Protein AF-A0A831P1M2-F1 (afdb_monomer)

Secondary structure (DSSP, 8-state):
-HHHHHHHHTT--------S--GGGSHHHHHHHHH-EEPTT-SS--EES---SGGGTTTT-------------BSHHHHHHHHHH--SHHHHHHHHHHHHHHS-----S-SS--HHHHHHHHHHHHSTTHHHHHHHHHHHHS-GGGSB--GGGTT-GGGT--HHHHHHHHHHHGGGG--

Foldseek 3Di:
DVVVLVCVQVVHDDDDDDDDCPDCPDPVVLVCQQQADFDPPDPDTFHDRHDCDDCCVVSVRGHHDDDDDDDFAFDCLVLLVQLVPDDALVSLLVSVVVCLVQPPQVCPDDNDDPVVNSVVLVVCCVDVVSSVVSSVVSVVRDDPVVRGPDLVCCPPVSSVHDPVVVVVVCVVVDCPPVD

Nearest PDB structures (foldseek):
  6dhz-assembly1_C-2  TM=5.651E-01  e=7.298E-01  Escherichia coli
  6dhz-assembly1_D-2  TM=5.717E-01  e=8.699E-01  Escherichia coli

pLDDT: mean 86.58, std 13.11, range [41.44, 97.75]

Radius of gyration: 23.17 Å; Cα contacts (8 Å, |Δi|>4): 158; chains: 1; bounding box: 58×38×66 Å

Mean predicted aligned error: 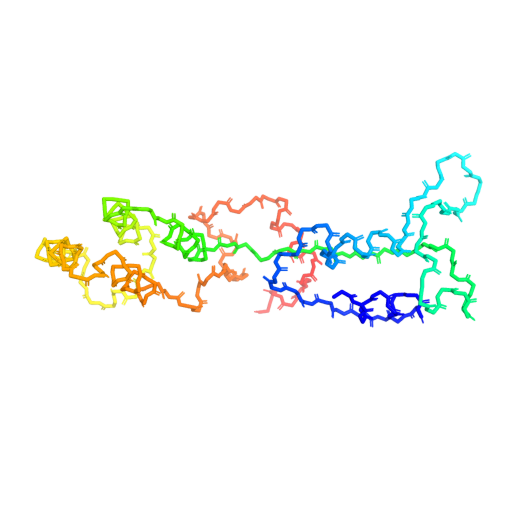7.42 Å

Solvent-accessible surface area (backbone atoms only — not comparable to full-atom values): 11103 Å² total; per-residue (Å²): 85,68,69,53,48,52,34,52,75,67,76,43,91,82,85,85,86,84,90,75,87,54,68,88,73,21,44,64,57,49,43,51,32,41,24,28,43,72,52,81,93,59,98,57,100,42,47,41,81,40,51,70,62,83,66,20,66,84,68,67,58,59,40,52,83,86,80,90,84,86,79,80,58,67,42,46,42,59,52,48,54,49,48,71,68,48,87,47,56,71,56,50,54,52,49,48,58,46,42,71,70,72,44,87,53,85,65,90,77,68,100,65,82,53,66,66,55,58,50,52,51,53,54,44,39,74,41,90,67,8,55,61,53,50,38,51,52,56,58,66,60,49,57,78,90,41,28,40,66,55,78,91,52,56,81,43,74,92,71,67,60,50,74,64,58,53,49,49,51,48,66,71,63,45,73,83,75,81,116

Structure (mmCIF, N/CA/C/O backbone):
data_AF-A0A831P1M2-F1
#
_entry.id   AF-A0A831P1M2-F1
#
loop_
_atom_site.group_PDB
_atom_site.id
_atom_site.type_symbol
_atom_site.label_atom_id
_atom_site.label_alt_id
_atom_site.label_comp_id
_atom_site.label_asym_id
_atom_site.label_entity_id
_atom_site.label_seq_id
_atom_site.pdbx_PDB_ins_code
_atom_site.Cartn_x
_atom_site.Cartn_y
_atom_site.Cartn_z
_atom_site.occupancy
_atom_site.B_iso_or_equiv
_atom_site.auth_seq_id
_atom_site.auth_comp_id
_atom_site.auth_asym_id
_atom_site.auth_atom_id
_atom_site.pdbx_PDB_model_num
ATOM 1 N N . GL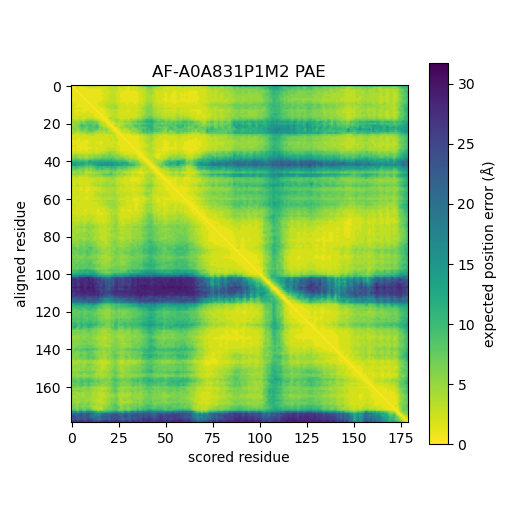Y A 1 1 ? 12.350 -0.535 -2.387 1.00 89.69 1 GLY A N 1
ATOM 2 C CA . GLY A 1 1 ? 12.710 0.166 -3.653 1.00 89.69 1 GLY A CA 1
ATOM 3 C C . GLY A 1 1 ? 14.058 -0.200 -4.301 1.00 89.69 1 GLY A C 1
ATOM 4 O O . GLY A 1 1 ? 14.088 -0.484 -5.493 1.00 89.69 1 GLY A O 1
ATOM 5 N N . THR A 1 2 ? 15.193 -0.148 -3.586 1.00 93.56 2 THR A N 1
ATOM 6 C CA . THR A 1 2 ? 16.552 -0.218 -4.188 1.00 93.56 2 THR A CA 1
ATOM 7 C C . THR A 1 2 ? 16.842 -1.488 -4.992 1.00 93.56 2 THR A C 1
ATOM 9 O O . THR A 1 2 ? 17.406 -1.403 -6.080 1.00 93.56 2 THR A O 1
ATOM 12 N N . THR A 1 3 ? 16.430 -2.659 -4.501 1.00 95.88 3 THR A N 1
ATOM 13 C CA . THR A 1 3 ? 16.630 -3.936 -5.208 1.00 95.88 3 THR A CA 1
ATOM 14 C C . THR A 1 3 ? 15.944 -3.944 -6.573 1.00 95.88 3 THR A C 1
ATOM 16 O O . THR A 1 3 ? 16.569 -4.315 -7.562 1.00 95.88 3 THR A O 1
ATOM 19 N N . ALA A 1 4 ? 14.698 -3.464 -6.645 1.00 96.81 4 ALA A N 1
ATOM 20 C CA . ALA A 1 4 ? 13.954 -3.339 -7.896 1.00 96.81 4 ALA A CA 1
ATOM 21 C C . ALA A 1 4 ? 14.641 -2.360 -8.863 1.00 96.81 4 ALA A C 1
ATOM 23 O O . ALA A 1 4 ? 14.823 -2.681 -10.031 1.00 96.81 4 ALA A O 1
ATOM 24 N N . ALA A 1 5 ? 15.124 -1.216 -8.366 1.00 96.69 5 ALA A N 1
ATOM 25 C CA . ALA A 1 5 ? 15.867 -0.243 -9.170 1.00 96.69 5 ALA A CA 1
ATOM 26 C C . ALA A 1 5 ? 17.150 -0.832 -9.786 1.00 96.69 5 ALA A C 1
ATOM 28 O O . ALA A 1 5 ? 17.450 -0.593 -10.954 1.00 96.69 5 ALA A O 1
ATOM 29 N N . VAL A 1 6 ? 17.911 -1.615 -9.015 1.00 97.12 6 VAL A N 1
ATOM 30 C CA . VAL A 1 6 ? 19.117 -2.298 -9.507 1.00 97.12 6 VAL A CA 1
ATOM 31 C C . VAL A 1 6 ? 18.755 -3.398 -10.506 1.00 97.12 6 VAL A C 1
ATOM 33 O O . VAL A 1 6 ? 19.372 -3.470 -11.565 1.00 97.12 6 VAL A O 1
ATOM 36 N N . ALA 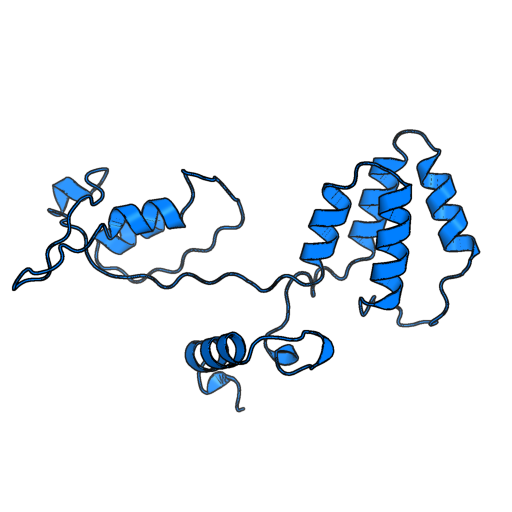A 1 7 ? 17.747 -4.223 -10.210 1.00 97.75 7 ALA A N 1
ATOM 37 C CA . ALA A 1 7 ? 17.284 -5.279 -11.110 1.00 97.75 7 ALA A CA 1
ATOM 38 C C . ALA A 1 7 ? 16.816 -4.717 -12.461 1.00 97.75 7 ALA A C 1
ATOM 40 O O . ALA A 1 7 ? 17.247 -5.215 -13.500 1.00 97.75 7 ALA A O 1
ATOM 41 N N . HIS A 1 8 ? 16.031 -3.635 -12.436 1.00 97.50 8 HIS A N 1
ATOM 42 C CA . HIS A 1 8 ? 15.553 -2.930 -13.622 1.00 97.50 8 HIS A CA 1
ATOM 43 C C . HIS A 1 8 ? 16.720 -2.455 -14.498 1.00 97.50 8 HIS A C 1
ATOM 45 O O . HIS A 1 8 ? 16.813 -2.801 -15.672 1.00 97.50 8 HIS A O 1
ATOM 51 N N . LYS A 1 9 ? 17.685 -1.749 -13.897 1.00 97.31 9 LYS A N 1
ATOM 52 C CA . LYS A 1 9 ? 18.904 -1.284 -14.575 1.00 97.31 9 LYS A CA 1
ATOM 53 C C . LYS A 1 9 ? 19.719 -2.422 -15.196 1.00 97.31 9 LYS A C 1
ATOM 55 O O . LYS A 1 9 ? 20.318 -2.254 -16.250 1.00 97.31 9 LYS A O 1
ATOM 60 N N . MET A 1 10 ? 19.747 -3.582 -14.543 1.00 96.81 10 MET A N 1
ATOM 61 C CA . MET A 1 10 ? 20.441 -4.783 -15.020 1.00 96.81 10 MET A CA 1
ATOM 62 C C . MET A 1 10 ? 19.625 -5.610 -16.025 1.00 96.81 10 MET A C 1
ATOM 64 O O . MET A 1 10 ? 20.048 -6.718 -16.354 1.00 96.81 10 MET A O 1
ATOM 68 N N . ASN A 1 11 ? 18.477 -5.105 -16.488 1.00 95.38 11 ASN A N 1
ATOM 69 C CA . ASN A 1 11 ? 17.562 -5.801 -17.388 1.00 95.38 11 ASN A CA 1
ATOM 70 C C . ASN A 1 11 ? 17.132 -7.185 -16.856 1.00 95.38 11 ASN A C 1
ATOM 72 O O . ASN A 1 11 ? 17.149 -8.188 -17.570 1.00 95.38 11 ASN A O 1
ATOM 76 N N . ARG A 1 12 ? 16.810 -7.255 -15.559 1.00 96.62 12 ARG A N 1
ATOM 77 C CA . ARG A 1 12 ? 16.286 -8.456 -14.893 1.00 96.62 12 ARG A CA 1
ATOM 78 C C . ARG A 1 12 ? 14.796 -8.300 -14.631 1.00 96.62 12 ARG A C 1
ATOM 80 O O . ARG A 1 12 ? 14.336 -7.210 -14.305 1.00 96.62 12 ARG A O 1
ATOM 87 N N . GLN A 1 13 ? 14.068 -9.410 -14.673 1.00 95.69 13 GLN A N 1
ATOM 88 C CA . GLN A 1 13 ? 12.688 -9.452 -14.197 1.00 95.69 13 GLN A CA 1
ATOM 89 C C . GLN A 1 13 ? 12.659 -9.347 -12.668 1.00 95.69 13 GLN A C 1
ATOM 91 O O . GLN A 1 13 ? 13.500 -9.933 -11.981 1.00 95.69 13 GLN A O 1
ATOM 96 N N . TYR A 1 14 ? 11.703 -8.591 -12.134 1.00 96.31 14 TYR A N 1
ATOM 97 C CA . TYR A 1 14 ? 11.527 -8.414 -10.697 1.00 96.31 14 TYR A CA 1
ATOM 98 C C . TYR A 1 14 ? 10.054 -8.225 -10.347 1.00 96.31 14 TYR A C 1
ATOM 100 O O . TYR A 1 14 ? 9.268 -7.725 -11.147 1.00 96.31 14 TYR A O 1
ATOM 108 N N . ILE A 1 15 ? 9.720 -8.583 -9.111 1.00 95.50 15 ILE A N 1
ATOM 109 C CA . ILE A 1 15 ? 8.469 -8.219 -8.454 1.00 95.50 15 ILE A CA 1
ATOM 110 C C . ILE A 1 15 ? 8.866 -7.525 -7.154 1.00 95.50 15 ILE A C 1
ATOM 112 O O . ILE A 1 15 ? 9.677 -8.048 -6.386 1.00 95.50 15 ILE A O 1
ATOM 116 N N . GLY A 1 16 ? 8.358 -6.313 -6.951 1.00 94.25 16 GLY A N 1
ATOM 117 C CA . GLY A 1 16 ? 8.519 -5.564 -5.710 1.00 94.25 16 GLY A CA 1
ATOM 118 C C . GLY A 1 16 ? 7.204 -5.556 -4.947 1.00 94.25 16 GLY A C 1
ATOM 119 O O . GLY A 1 16 ? 6.158 -5.354 -5.551 1.00 94.25 16 GLY A O 1
ATOM 120 N N . ILE A 1 17 ? 7.272 -5.764 -3.636 1.00 93.88 17 ILE A N 1
ATOM 121 C CA . ILE A 1 17 ? 6.139 -5.618 -2.722 1.00 93.88 17 ILE A CA 1
ATOM 122 C C . ILE A 1 17 ? 6.594 -4.634 -1.647 1.00 93.88 17 ILE A C 1
ATOM 124 O O . ILE A 1 17 ? 7.684 -4.795 -1.096 1.00 93.88 17 ILE A O 1
ATOM 128 N N . GLU A 1 18 ? 5.796 -3.602 -1.401 1.00 91.31 18 GLU A N 1
ATOM 129 C CA . GLU A 1 18 ? 6.063 -2.561 -0.411 1.00 91.31 18 GLU A CA 1
ATOM 130 C C . GLU A 1 18 ? 4.788 -2.329 0.399 1.00 91.31 18 GLU A C 1
ATOM 132 O O . GLU A 1 18 ? 3.698 -2.302 -0.168 1.00 91.31 18 GLU A O 1
ATOM 137 N N . GLN A 1 19 ? 4.927 -2.220 1.719 1.00 86.19 19 GLN A N 1
ATOM 138 C CA . GLN A 1 19 ? 3.795 -2.025 2.634 1.00 86.19 19 GLN A CA 1
ATOM 139 C C . GLN A 1 19 ? 3.777 -0.608 3.216 1.00 86.19 19 GLN A C 1
ATOM 141 O O . GLN A 1 19 ? 2.736 -0.136 3.666 1.00 86.19 19 GLN A O 1
ATOM 146 N N . LEU A 1 20 ? 4.932 0.056 3.253 1.00 84.38 20 LEU A N 1
ATOM 147 C CA . LEU A 1 20 ? 5.095 1.337 3.923 1.00 84.38 20 LEU A CA 1
ATOM 148 C C . LEU A 1 20 ? 5.037 2.490 2.923 1.00 84.38 20 LEU A C 1
ATOM 150 O O . LEU A 1 20 ? 5.651 2.431 1.861 1.00 84.38 20 LEU A O 1
ATOM 154 N N . ASP A 1 21 ? 4.354 3.567 3.309 1.00 81.31 21 ASP A N 1
ATOM 155 C CA . ASP A 1 21 ? 4.373 4.826 2.572 1.00 81.31 21 ASP A CA 1
ATOM 156 C C . ASP A 1 21 ? 5.537 5.695 3.065 1.00 81.31 21 ASP A C 1
ATOM 158 O O . ASP A 1 21 ? 5.555 6.192 4.195 1.00 81.31 21 ASP A O 1
ATOM 162 N N . TYR A 1 22 ? 6.538 5.861 2.204 1.00 80.31 22 TYR A N 1
ATOM 163 C CA . TYR A 1 22 ? 7.703 6.707 2.460 1.00 80.31 22 TYR A CA 1
ATOM 164 C C . TYR A 1 22 ? 7.614 8.080 1.774 1.00 80.31 22 TYR A C 1
ATOM 166 O O . TYR A 1 22 ? 8.628 8.786 1.682 1.00 80.31 22 TYR A O 1
ATOM 174 N N . GLY A 1 23 ? 6.440 8.454 1.257 1.00 83.00 23 GLY A N 1
ATOM 175 C CA . GLY A 1 23 ? 6.207 9.681 0.503 1.00 83.00 23 GLY A CA 1
ATOM 176 C C . GLY A 1 23 ? 7.169 9.814 -0.679 1.00 83.00 23 GLY A C 1
ATOM 177 O O . GLY A 1 23 ? 7.277 8.940 -1.536 1.00 83.00 23 GLY A O 1
ATOM 178 N N . GLU A 1 24 ? 7.950 10.892 -0.701 1.00 77.25 24 GLU A N 1
ATOM 179 C CA . GLU A 1 24 ? 8.915 11.178 -1.776 1.00 77.25 24 GLU A CA 1
ATOM 180 C C . GLU A 1 24 ? 10.021 10.116 -1.931 1.00 77.25 24 GLU A C 1
ATOM 182 O O . GLU A 1 24 ? 10.637 9.996 -2.991 1.00 77.25 24 GLU A O 1
ATOM 187 N N . ASN A 1 25 ? 10.279 9.315 -0.891 1.00 77.88 25 ASN A N 1
ATOM 188 C CA . ASN A 1 25 ? 11.285 8.249 -0.922 1.00 77.88 25 ASN A CA 1
ATOM 189 C C . ASN A 1 25 ? 10.721 6.876 -1.302 1.00 77.88 25 ASN A C 1
ATOM 191 O O . ASN A 1 25 ? 11.469 5.881 -1.284 1.00 77.88 25 ASN A O 1
ATOM 195 N N . ASP A 1 26 ? 9.439 6.823 -1.662 1.00 90.50 26 ASP A N 1
ATOM 196 C CA . ASP A 1 26 ? 8.743 5.595 -1.998 1.00 90.50 26 ASP A CA 1
ATOM 197 C C . ASP A 1 26 ? 9.383 4.843 -3.185 1.00 90.50 26 ASP A C 1
ATOM 199 O O . ASP A 1 26 ? 10.129 5.369 -4.028 1.00 90.50 26 ASP A O 1
ATOM 203 N N . SER A 1 27 ? 9.151 3.534 -3.201 1.00 92.50 27 SER A N 1
ATOM 204 C CA . SER A 1 27 ? 9.588 2.615 -4.240 1.00 92.50 27 SER A CA 1
ATOM 205 C C . SER A 1 27 ? 9.128 3.031 -5.644 1.00 92.50 27 SER A C 1
ATOM 207 O O . SER A 1 27 ? 9.943 2.970 -6.569 1.00 92.50 27 SER A O 1
ATOM 209 N N . VAL A 1 28 ? 7.900 3.533 -5.794 1.00 93.50 28 VAL A N 1
ATOM 210 C CA . VAL A 1 28 ? 7.312 3.963 -7.067 1.00 93.50 28 VAL A CA 1
ATOM 211 C C . VAL A 1 28 ? 8.011 5.207 -7.595 1.00 93.50 28 VAL A C 1
ATOM 213 O O . VAL A 1 28 ? 8.422 5.229 -8.755 1.00 93.50 28 VAL A O 1
ATOM 216 N N . THR A 1 29 ? 8.211 6.227 -6.755 1.00 93.38 29 THR A N 1
ATOM 217 C CA . THR A 1 29 ? 8.934 7.455 -7.134 1.00 93.38 29 THR A CA 1
ATOM 218 C C . THR A 1 29 ? 10.352 7.130 -7.589 1.00 93.38 29 THR A C 1
ATOM 220 O O . THR A 1 29 ? 10.814 7.598 -8.632 1.00 93.38 29 THR A O 1
ATOM 223 N N . ARG A 1 30 ? 11.030 6.233 -6.869 1.00 94.44 30 ARG A N 1
ATOM 224 C CA . ARG A 1 30 ? 12.364 5.764 -7.251 1.00 94.44 30 ARG A CA 1
ATOM 225 C C . ARG A 1 30 ? 12.365 5.035 -8.592 1.00 94.44 30 ARG A C 1
ATOM 227 O O . ARG A 1 30 ? 13.242 5.307 -9.405 1.00 94.44 30 ARG A O 1
ATOM 234 N N . LEU A 1 31 ? 11.420 4.129 -8.839 1.00 95.81 31 LEU A N 1
ATOM 235 C CA . LEU A 1 31 ? 11.340 3.402 -10.111 1.00 95.81 31 LEU A CA 1
ATOM 236 C C . LEU A 1 31 ? 10.977 4.323 -11.282 1.00 95.81 31 LEU A C 1
ATOM 238 O O . LEU A 1 31 ? 11.586 4.207 -12.343 1.00 95.81 31 LEU A O 1
ATOM 242 N N . LYS A 1 32 ? 10.093 5.308 -11.077 1.00 95.31 32 LYS A N 1
ATOM 243 C CA . LYS A 1 32 ? 9.833 6.377 -12.057 1.00 95.31 32 LYS A CA 1
ATOM 244 C C . LYS A 1 32 ? 11.114 7.132 -12.415 1.00 95.31 32 LYS A C 1
ATOM 246 O O . LYS A 1 32 ? 11.366 7.366 -13.591 1.00 95.31 32 LYS A O 1
ATOM 251 N N . ASN A 1 33 ? 11.956 7.447 -11.430 1.00 95.31 33 ASN A N 1
ATOM 252 C CA . ASN A 1 33 ? 13.252 8.085 -11.678 1.00 95.31 33 ASN A CA 1
ATOM 253 C C . ASN A 1 33 ? 14.237 7.150 -12.395 1.00 95.31 33 ASN A C 1
ATOM 255 O O . ASN A 1 33 ? 15.031 7.613 -13.206 1.00 95.31 33 ASN A O 1
ATOM 259 N N . VAL A 1 34 ? 14.204 5.839 -12.130 1.00 96.56 34 VAL A N 1
ATOM 260 C CA . VAL A 1 34 ? 15.027 4.863 -12.867 1.00 96.56 34 VAL A CA 1
ATOM 261 C C . VAL A 1 34 ? 14.651 4.847 -14.345 1.00 96.56 34 VAL A C 1
ATOM 263 O O . VAL A 1 34 ? 15.548 4.990 -15.175 1.00 96.56 34 VAL A O 1
ATOM 266 N N . VAL A 1 35 ? 13.356 4.738 -14.655 1.00 96.19 35 VAL A N 1
ATOM 267 C CA . VAL A 1 35 ? 12.835 4.767 -16.031 1.00 96.19 35 VAL A CA 1
ATOM 268 C C . VAL A 1 35 ? 13.111 6.122 -16.694 1.00 96.19 35 VAL A C 1
ATOM 270 O O . VAL A 1 35 ? 13.577 6.186 -17.828 1.00 96.19 35 VAL A O 1
ATOM 273 N N . GLY A 1 36 ? 12.904 7.221 -15.971 1.00 95.56 36 GLY A N 1
ATOM 274 C CA . GLY A 1 36 ? 13.085 8.579 -16.476 1.00 95.56 36 GLY A CA 1
ATOM 275 C C . GLY A 1 36 ? 11.925 9.070 -17.344 1.00 95.56 36 GLY A C 1
ATOM 276 O O . GLY A 1 36 ? 10.889 8.424 -17.493 1.00 95.56 36 GLY A O 1
ATOM 277 N N . LYS A 1 37 ? 12.091 10.259 -17.926 1.00 93.12 37 LYS A N 1
ATOM 278 C CA . LYS A 1 37 ? 11.066 10.938 -18.729 1.00 93.12 37 LYS A CA 1
ATOM 279 C C . LYS A 1 37 ? 11.390 10.834 -20.206 1.00 93.12 37 LYS A C 1
ATOM 281 O O . LYS A 1 37 ? 12.367 11.426 -20.665 1.00 93.12 37 LYS A O 1
ATOM 286 N N . GLN A 1 38 ? 10.548 10.144 -20.965 1.00 90.06 38 GLN A N 1
ATOM 287 C CA . GLN A 1 38 ? 10.735 10.036 -22.407 1.00 90.06 38 GLN A CA 1
ATOM 288 C C . GLN A 1 38 ? 10.673 11.420 -23.071 1.00 90.06 38 GLN A C 1
ATOM 290 O O . GLN A 1 38 ? 9.772 12.228 -22.822 1.00 90.06 38 GLN A O 1
ATOM 295 N N . LYS A 1 39 ? 11.648 11.700 -23.930 1.00 89.62 39 LYS A N 1
ATOM 296 C CA . LYS A 1 39 ? 11.708 12.910 -24.740 1.00 89.62 39 LYS A CA 1
ATOM 297 C C . LYS A 1 39 ? 10.647 12.827 -25.833 1.00 89.62 39 LYS A C 1
ATOM 299 O O . LYS A 1 39 ? 10.663 11.925 -26.665 1.00 89.62 39 LYS A O 1
ATOM 304 N N . LYS A 1 40 ? 9.730 13.794 -25.854 1.00 86.81 40 LYS A N 1
ATOM 305 C CA . LYS A 1 40 ? 8.689 13.874 -26.888 1.00 86.81 40 LYS A CA 1
ATOM 306 C C . LYS A 1 40 ? 9.255 14.437 -28.195 1.00 86.81 40 LYS A C 1
ATOM 308 O O . LYS A 1 40 ? 10.054 15.369 -28.170 1.00 86.81 40 LYS A O 1
ATOM 313 N N . GLY A 1 41 ? 8.795 13.900 -29.327 1.00 82.31 41 GLY A N 1
ATOM 314 C CA . GLY A 1 41 ? 9.093 14.428 -30.667 1.00 82.31 41 GLY A CA 1
ATOM 315 C C . GLY A 1 41 ? 10.460 14.046 -31.248 1.00 82.31 41 GLY A C 1
ATOM 316 O O . GLY A 1 41 ? 10.868 14.626 -32.250 1.00 82.31 41 GLY A O 1
ATOM 317 N N . GLY A 1 42 ? 11.177 13.101 -30.631 1.00 75.00 42 GLY A N 1
ATOM 318 C CA . GLY A 1 42 ? 12.394 12.513 -31.197 1.00 75.00 42 GLY A CA 1
ATOM 319 C C . GLY A 1 42 ? 12.093 11.360 -32.160 1.00 75.00 42 GLY A C 1
ATOM 320 O O . GLY A 1 42 ? 11.052 10.719 -32.059 1.00 75.00 42 GLY A O 1
ATOM 321 N N . LEU A 1 43 ? 13.025 11.083 -33.078 1.00 76.94 43 LEU A N 1
ATOM 322 C CA . LEU A 1 43 ? 12.976 9.910 -33.969 1.00 76.94 43 LEU A CA 1
ATOM 323 C C . LEU A 1 43 ? 13.384 8.604 -33.264 1.00 76.94 43 LEU A C 1
ATOM 325 O O . LEU A 1 43 ? 13.155 7.525 -33.799 1.00 76.94 43 LEU A O 1
ATOM 329 N N . LEU A 1 44 ? 14.013 8.707 -32.090 1.00 83.38 44 LEU A N 1
ATOM 330 C CA . LEU A 1 44 ? 14.505 7.592 -31.287 1.00 83.38 44 LEU A CA 1
ATOM 331 C C . LEU A 1 44 ? 13.946 7.685 -29.868 1.00 83.38 44 LEU A C 1
ATOM 333 O O . LEU A 1 44 ? 13.672 8.783 -29.372 1.00 83.38 44 LEU A O 1
ATOM 337 N N . GLU A 1 45 ? 13.823 6.533 -29.209 1.00 85.12 45 GLU A N 1
ATOM 338 C CA . GLU A 1 45 ? 13.536 6.485 -27.780 1.00 85.12 45 GLU A CA 1
ATOM 339 C C . GLU A 1 45 ? 14.714 7.066 -26.999 1.00 85.12 45 GLU A C 1
ATOM 341 O O . GLU A 1 45 ? 15.792 6.483 -26.893 1.00 85.12 45 GLU A O 1
ATOM 346 N N . GLU A 1 46 ? 14.494 8.259 -26.462 1.00 90.81 46 GLU A N 1
ATOM 347 C CA . GLU A 1 46 ? 15.443 8.972 -25.624 1.00 90.81 46 GLU A CA 1
ATOM 348 C C . GLU A 1 46 ? 14.760 9.330 -24.311 1.00 90.81 46 GLU A C 1
ATOM 350 O O . GLU A 1 46 ? 13.616 9.786 -24.302 1.00 90.81 46 GLU A O 1
ATOM 355 N N . TYR A 1 47 ? 15.479 9.182 -23.202 1.00 92.38 47 TYR A N 1
ATOM 356 C CA . TYR A 1 47 ? 14.994 9.560 -21.883 1.00 92.38 47 TYR A CA 1
ATOM 357 C C . TYR A 1 47 ? 15.807 10.735 -21.351 1.00 92.38 47 TYR A C 1
ATOM 359 O O . TYR A 1 47 ? 17.027 10.829 -21.496 1.00 92.38 47 TYR A O 1
ATOM 367 N N . THR A 1 48 ? 15.098 11.654 -20.720 1.00 89.19 48 THR A N 1
ATOM 368 C CA . THR A 1 48 ? 15.627 12.784 -19.969 1.00 89.19 48 THR A CA 1
ATOM 369 C C . THR A 1 48 ? 15.387 12.527 -18.486 1.00 89.19 48 THR A C 1
ATOM 371 O O . THR A 1 48 ? 14.462 11.800 -18.132 1.00 89.19 48 THR A O 1
ATOM 374 N N . ASP A 1 49 ? 16.213 13.111 -17.616 1.00 91.06 49 ASP A N 1
ATOM 375 C CA . ASP A 1 49 ? 15.947 13.116 -16.169 1.00 91.06 49 ASP A CA 1
ATOM 376 C C . ASP A 1 49 ? 15.757 11.710 -15.549 1.00 91.06 49 ASP A C 1
ATOM 378 O O . ASP A 1 49 ? 14.770 11.430 -14.875 1.00 91.06 49 ASP A O 1
ATOM 382 N N . TYR A 1 50 ? 16.692 10.799 -15.842 1.00 95.06 50 TYR A N 1
ATOM 383 C CA . TYR A 1 50 ? 16.742 9.440 -15.290 1.00 95.06 50 TYR A CA 1
ATOM 384 C C . TYR A 1 50 ? 17.818 9.297 -14.200 1.00 95.06 50 TYR A C 1
ATOM 386 O O . TYR A 1 50 ? 18.759 10.092 -14.112 1.00 95.06 50 TYR A O 1
ATOM 394 N N . ASP A 1 51 ? 17.727 8.237 -13.397 1.00 96.00 51 ASP A N 1
ATOM 395 C CA . ASP A 1 51 ? 18.606 7.991 -12.256 1.00 96.00 51 ASP A CA 1
ATOM 396 C C . ASP A 1 51 ? 20.064 7.712 -12.666 1.00 96.00 51 ASP A C 1
ATOM 398 O O . ASP A 1 51 ? 20.389 6.731 -13.344 1.00 96.00 51 ASP A O 1
ATOM 402 N N . ARG A 1 52 ? 20.980 8.554 -12.182 1.00 94.81 52 ARG A N 1
ATOM 403 C CA . ARG A 1 52 ? 22.431 8.462 -12.427 1.00 94.81 52 ARG A CA 1
ATOM 404 C C . ARG A 1 52 ? 23.212 7.902 -11.235 1.00 94.81 52 ARG A C 1
ATOM 406 O O . ARG A 1 52 ? 24.438 7.826 -11.298 1.00 94.81 52 ARG A O 1
ATOM 413 N N . SER A 1 53 ? 22.525 7.514 -10.163 1.00 94.12 53 SER A N 1
ATOM 414 C CA . SER A 1 53 ? 23.138 6.997 -8.939 1.00 94.12 53 SER A CA 1
ATOM 415 C C . SER A 1 53 ? 23.436 5.488 -8.998 1.00 94.12 53 SER A C 1
ATOM 417 O O . SER A 1 53 ? 22.989 4.757 -9.892 1.00 94.12 53 SER A O 1
ATOM 419 N N . GLY A 1 54 ? 24.213 5.001 -8.024 1.00 93.94 54 GLY A N 1
ATOM 420 C CA . GLY A 1 54 ? 24.531 3.580 -7.866 1.00 93.94 54 GLY A CA 1
ATOM 421 C C . GLY A 1 54 ? 25.228 2.988 -9.093 1.00 93.94 54 GLY A C 1
ATOM 422 O O . GLY A 1 54 ? 26.200 3.545 -9.601 1.00 93.94 54 GLY A O 1
ATOM 423 N N . ILE A 1 55 ? 24.717 1.857 -9.592 1.00 96.88 55 ILE A N 1
ATOM 424 C CA . ILE A 1 55 ? 25.322 1.134 -10.722 1.00 96.88 55 ILE A CA 1
ATOM 425 C C . ILE A 1 55 ? 25.153 1.826 -12.084 1.00 96.88 55 ILE A C 1
ATOM 427 O O . ILE A 1 55 ? 25.732 1.351 -13.058 1.00 96.88 55 ILE A O 1
ATOM 431 N N . SER A 1 56 ? 24.397 2.932 -12.176 1.00 97.12 56 SER A N 1
ATOM 432 C CA . SER A 1 56 ? 24.084 3.593 -13.454 1.00 97.12 56 SER A CA 1
ATOM 433 C C . SER A 1 56 ? 25.334 3.918 -14.269 1.00 97.12 56 SER A C 1
ATOM 435 O O . SER A 1 56 ? 25.352 3.695 -15.477 1.00 97.12 56 SER A O 1
ATOM 437 N N . LYS A 1 57 ? 26.403 4.393 -13.616 1.00 96.12 57 LYS A N 1
ATOM 438 C CA . LYS A 1 57 ? 27.670 4.707 -14.292 1.00 96.12 57 LYS A CA 1
ATOM 439 C C . LYS A 1 57 ? 28.344 3.456 -14.862 1.00 96.12 57 LYS A C 1
ATOM 441 O O . LYS A 1 57 ? 28.818 3.489 -15.991 1.00 96.12 57 LYS A O 1
ATOM 446 N N . SER A 1 58 ? 28.368 2.365 -14.098 1.00 96.81 58 SER A N 1
ATOM 447 C CA . SER A 1 58 ? 29.056 1.122 -14.470 1.00 96.81 58 SER A CA 1
ATOM 448 C C . SER A 1 58 ? 28.420 0.420 -15.666 1.00 96.81 58 SER A C 1
ATOM 450 O O . SER A 1 58 ? 29.113 -0.282 -16.392 1.00 96.81 58 SER A O 1
ATOM 452 N N . ILE A 1 59 ? 27.117 0.618 -15.876 1.00 96.31 59 ILE A N 1
ATOM 453 C CA . ILE A 1 59 ? 26.370 -0.005 -16.977 1.00 96.31 59 ILE A CA 1
ATOM 454 C C . ILE A 1 59 ? 25.957 0.989 -18.068 1.00 96.31 59 ILE A C 1
ATOM 456 O O . ILE A 1 59 ? 25.224 0.619 -18.978 1.00 96.31 59 ILE A O 1
ATOM 460 N N . ASN A 1 60 ? 26.389 2.251 -17.965 1.00 96.06 60 ASN A N 1
ATOM 461 C CA . ASN A 1 60 ? 25.966 3.331 -18.857 1.00 96.06 60 ASN A CA 1
ATOM 462 C C . ASN A 1 60 ? 24.429 3.432 -18.981 1.00 96.06 60 ASN A C 1
ATOM 464 O O . ASN A 1 60 ? 23.891 3.494 -20.085 1.00 96.06 60 ASN A O 1
ATOM 468 N N . TRP A 1 61 ? 23.723 3.416 -17.844 1.00 96.94 61 TRP A N 1
ATOM 469 C CA . TRP A 1 61 ? 22.262 3.520 -17.800 1.00 96.94 61 TRP A CA 1
ATOM 470 C C . TRP A 1 61 ? 21.786 4.842 -18.413 1.00 96.94 61 TRP A C 1
ATOM 472 O O . TRP A 1 61 ? 22.347 5.903 -18.116 1.00 96.94 61 TRP A O 1
ATOM 482 N N . LYS A 1 62 ? 20.739 4.781 -19.244 1.00 95.50 62 LYS A N 1
ATOM 483 C CA . LYS A 1 62 ? 20.185 5.935 -19.972 1.00 95.50 62 LYS A CA 1
ATOM 484 C C . LYS A 1 62 ? 18.675 6.116 -19.796 1.00 95.50 62 LYS A C 1
ATOM 486 O O . LYS A 1 62 ? 18.051 6.766 -20.626 1.00 95.50 62 LYS A O 1
ATOM 491 N N . GLY A 1 63 ? 18.110 5.561 -18.725 1.00 95.38 63 GLY A N 1
ATOM 492 C CA . GLY A 1 63 ? 16.660 5.446 -18.585 1.00 95.38 63 GLY A CA 1
ATOM 493 C C . GLY A 1 63 ? 16.084 4.392 -19.529 1.00 95.38 63 GLY A C 1
ATOM 494 O O . GLY A 1 63 ? 16.818 3.729 -20.264 1.00 95.38 63 GLY A O 1
ATOM 495 N N . GLY A 1 64 ? 14.767 4.258 -19.495 1.00 94.44 64 GLY A N 1
ATOM 496 C CA . GLY A 1 64 ? 14.014 3.299 -20.284 1.00 94.44 64 GLY A CA 1
ATOM 497 C C . GLY A 1 64 ? 13.416 2.162 -19.486 1.00 94.44 64 GLY A C 1
ATOM 498 O O . GLY A 1 64 ? 13.547 2.107 -18.265 1.00 94.44 64 GLY A O 1
ATOM 499 N N . GLY A 1 65 ? 12.725 1.293 -20.222 1.00 93.56 65 GLY A N 1
ATOM 500 C CA . GLY A 1 65 ? 11.881 0.251 -19.660 1.00 93.56 65 GLY A CA 1
ATOM 501 C C . GLY A 1 65 ? 10.573 0.795 -19.095 1.00 93.56 65 GLY A C 1
ATOM 502 O O . GLY A 1 65 ? 10.256 1.983 -19.165 1.00 93.56 65 GLY A O 1
ATOM 503 N N . ASP A 1 66 ? 9.805 -0.118 -18.535 1.00 93.88 66 ASP A N 1
ATOM 504 C CA . ASP A 1 66 ? 8.513 0.122 -17.930 1.00 93.88 66 ASP A CA 1
ATOM 505 C C . ASP A 1 66 ? 8.327 -0.810 -16.729 1.00 93.88 66 ASP A C 1
ATOM 507 O O . ASP A 1 66 ? 9.064 -1.775 -16.512 1.00 93.88 66 ASP A O 1
ATOM 511 N N . PHE A 1 67 ? 7.366 -0.470 -15.881 1.00 94.12 67 PHE A N 1
ATOM 512 C CA . PHE A 1 67 ? 6.915 -1.348 -14.817 1.00 94.12 67 PHE A CA 1
ATOM 513 C C . PHE A 1 67 ? 5.430 -1.119 -14.589 1.00 94.12 67 PHE A C 1
ATOM 515 O O . PHE A 1 67 ? 4.921 -0.012 -14.774 1.00 94.12 67 PHE A O 1
ATOM 522 N N . ILE A 1 68 ? 4.749 -2.174 -14.163 1.00 92.06 68 ILE A N 1
ATOM 523 C CA . ILE A 1 68 ? 3.351 -2.105 -13.762 1.00 92.06 68 ILE A CA 1
ATOM 524 C C . ILE A 1 68 ? 3.314 -1.893 -12.250 1.00 92.06 68 ILE A C 1
ATOM 526 O O . ILE A 1 68 ? 4.058 -2.529 -11.502 1.00 92.06 68 ILE A O 1
ATOM 530 N N . TYR A 1 69 ? 2.456 -0.974 -11.819 1.00 91.44 69 TYR A N 1
ATOM 531 C CA . TYR A 1 69 ? 2.154 -0.721 -10.419 1.00 91.44 69 TYR A CA 1
ATOM 532 C C . TYR A 1 69 ? 0.688 -1.049 -10.163 1.00 91.44 69 TYR A C 1
ATOM 534 O O . TYR A 1 69 ? -0.181 -0.631 -10.929 1.00 91.44 69 TYR A O 1
ATOM 542 N 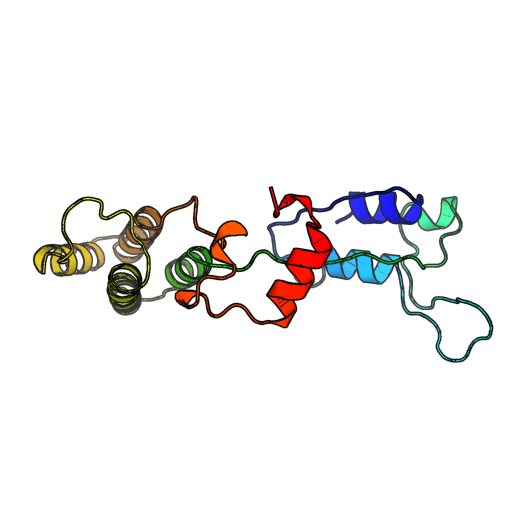N . CYS A 1 70 ? 0.431 -1.787 -9.091 1.00 89.62 70 CYS A N 1
ATOM 543 C CA . CYS A 1 70 ? -0.907 -2.153 -8.654 1.00 89.62 70 CYS A CA 1
ATOM 544 C C . CYS A 1 70 ? -0.980 -2.021 -7.133 1.00 89.62 70 CYS A C 1
ATOM 546 O O . CYS A 1 70 ? 0.013 -2.247 -6.442 1.00 89.62 70 CYS A O 1
ATOM 548 N N . GLU A 1 71 ? -2.170 -1.716 -6.629 1.00 90.62 71 GLU A N 1
ATOM 549 C CA . GLU A 1 71 ? -2.487 -1.719 -5.203 1.00 90.62 71 GLU A CA 1
ATOM 550 C C . GLU A 1 71 ? -3.545 -2.782 -4.919 1.00 90.62 71 GLU A C 1
ATOM 552 O O . GLU A 1 71 ? -4.359 -3.116 -5.782 1.00 90.62 71 GLU A O 1
ATOM 557 N N . LEU A 1 72 ? -3.540 -3.313 -3.697 1.00 91.81 72 LEU A N 1
ATOM 558 C CA . LEU A 1 72 ? -4.612 -4.184 -3.236 1.00 91.81 72 LEU A CA 1
ATOM 559 C C . LEU A 1 72 ? -5.829 -3.334 -2.867 1.00 91.81 72 LEU A C 1
ATOM 561 O O . LEU A 1 72 ? -5.719 -2.378 -2.096 1.00 91.81 72 LEU A O 1
ATOM 565 N N . MET A 1 73 ? -7.003 -3.708 -3.374 1.00 91.00 73 MET A N 1
ATOM 566 C CA . MET A 1 73 ? -8.244 -3.028 -3.019 1.00 91.00 73 MET A CA 1
ATOM 567 C C . MET A 1 73 ? -8.576 -3.293 -1.547 1.00 91.00 73 MET A C 1
ATOM 569 O O . MET A 1 73 ? -8.798 -4.435 -1.134 1.00 91.00 73 MET A O 1
ATOM 573 N N . LYS A 1 74 ? -8.570 -2.225 -0.747 1.00 91.19 74 LYS A N 1
ATOM 574 C CA . LYS A 1 74 ? -8.847 -2.277 0.691 1.00 91.19 74 LYS A CA 1
ATOM 575 C C . LYS A 1 74 ? -10.284 -2.718 0.948 1.00 91.19 74 LYS A C 1
ATOM 577 O O . LYS A 1 74 ? -11.212 -2.210 0.325 1.00 91.19 74 LYS A O 1
ATOM 582 N N . TYR A 1 75 ? -10.446 -3.598 1.929 1.00 88.31 75 TYR A N 1
ATOM 583 C CA . TYR A 1 75 ? -11.734 -3.942 2.517 1.00 88.31 75 TYR A CA 1
ATOM 584 C C . TYR A 1 75 ? -11.711 -3.635 4.020 1.00 88.31 75 TYR A C 1
ATOM 586 O O . TYR A 1 75 ? -11.829 -2.461 4.384 1.00 88.31 75 TYR A O 1
ATOM 594 N N . ASN A 1 76 ? -11.452 -4.610 4.904 1.00 88.62 76 ASN A N 1
ATOM 595 C CA . ASN A 1 76 ? -11.329 -4.327 6.343 1.00 88.62 76 ASN A CA 1
ATOM 596 C C . ASN A 1 76 ? -10.156 -3.386 6.676 1.00 88.62 76 ASN A C 1
ATOM 598 O O . ASN A 1 76 ? -10.193 -2.709 7.703 1.00 88.62 76 ASN A O 1
ATOM 602 N N . GLU A 1 77 ? -9.155 -3.263 5.799 1.00 91.62 77 GLU A N 1
ATOM 603 C CA . GLU A 1 77 ? -8.073 -2.285 5.960 1.00 91.62 77 GLU A CA 1
ATOM 604 C C . GLU A 1 77 ? -8.598 -0.840 6.016 1.00 91.62 77 GLU A C 1
ATOM 606 O O . GLU A 1 77 ? -8.124 -0.036 6.815 1.00 91.62 77 GLU A O 1
ATOM 611 N N . ALA A 1 78 ? -9.649 -0.509 5.257 1.00 90.44 78 ALA A N 1
ATOM 612 C CA . ALA A 1 78 ? -10.247 0.826 5.306 1.00 90.44 78 ALA A CA 1
ATOM 613 C C . ALA A 1 78 ? -10.861 1.133 6.687 1.00 90.44 78 ALA A C 1
ATOM 615 O O . ALA A 1 78 ? -10.886 2.287 7.120 1.00 90.44 78 ALA A O 1
ATOM 616 N N . TYR A 1 79 ? -11.349 0.110 7.397 1.00 90.00 79 TYR A N 1
ATOM 617 C CA . TYR A 1 79 ? -11.798 0.242 8.783 1.00 90.00 79 TYR A CA 1
ATOM 618 C C . TYR A 1 79 ? -10.623 0.328 9.754 1.00 90.00 79 TYR A C 1
ATOM 620 O O . TYR A 1 79 ? -10.669 1.159 10.659 1.00 90.00 79 TYR A O 1
ATOM 628 N N . MET A 1 80 ? -9.558 -0.452 9.549 1.00 91.75 80 MET A N 1
ATOM 629 C CA . MET A 1 80 ? -8.334 -0.367 10.356 1.00 91.75 80 MET A CA 1
ATOM 630 C C . MET A 1 80 ? -7.752 1.050 10.355 1.00 91.75 80 MET A C 1
ATOM 632 O O . MET A 1 80 ? -7.475 1.595 11.424 1.00 91.75 80 MET A O 1
ATOM 636 N N . GLU A 1 81 ? -7.648 1.687 9.188 1.00 92.75 81 GLU A N 1
ATOM 637 C CA . GLU A 1 81 ? -7.154 3.065 9.060 1.00 92.75 81 GLU A CA 1
ATOM 638 C C . GLU A 1 81 ? -8.053 4.074 9.790 1.00 92.75 81 GLU A C 1
ATOM 640 O O . GLU A 1 81 ? -7.566 4.950 10.514 1.00 92.75 81 GLU A O 1
ATOM 645 N N . LYS A 1 82 ? -9.379 3.932 9.663 1.00 93.38 82 LYS A N 1
ATOM 646 C CA . LYS A 1 82 ? -10.357 4.761 10.390 1.00 93.38 82 LYS A CA 1
ATOM 647 C C . LYS A 1 82 ? -10.241 4.576 11.904 1.00 93.38 82 LYS A C 1
ATOM 649 O O . LYS A 1 82 ? -10.207 5.559 12.634 1.00 93.38 82 LYS A O 1
ATOM 654 N N . ILE A 1 83 ? -10.129 3.336 12.383 1.00 93.75 83 ILE A N 1
ATOM 655 C CA . ILE A 1 83 ? -9.976 3.018 13.810 1.00 93.75 83 ILE A CA 1
ATOM 656 C C . ILE A 1 83 ? -8.677 3.620 14.355 1.00 93.75 83 ILE A C 1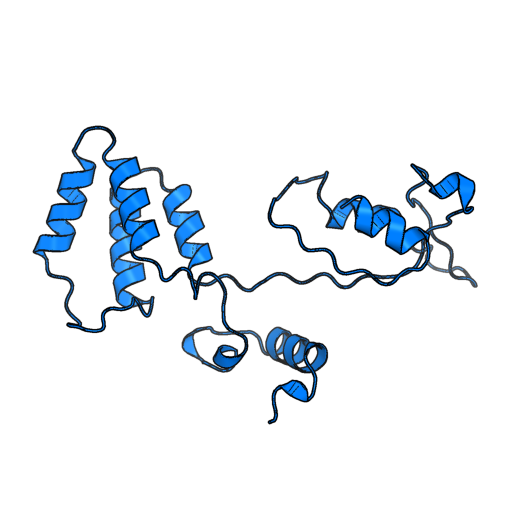
ATOM 658 O O . ILE A 1 83 ? -8.684 4.263 15.404 1.00 93.75 83 ILE A O 1
ATOM 662 N N . GLN A 1 84 ? -7.559 3.454 13.645 1.00 93.94 84 GLN A N 1
ATOM 663 C CA . GLN A 1 84 ? -6.265 3.988 14.072 1.00 93.94 84 GLN A CA 1
ATOM 664 C C . GLN A 1 84 ? -6.266 5.520 14.123 1.00 93.94 84 GLN A C 1
ATOM 666 O O . GLN A 1 84 ? -5.782 6.100 15.100 1.00 93.94 84 GLN A O 1
ATOM 671 N N . SER A 1 85 ? -6.853 6.167 13.112 1.00 95.38 85 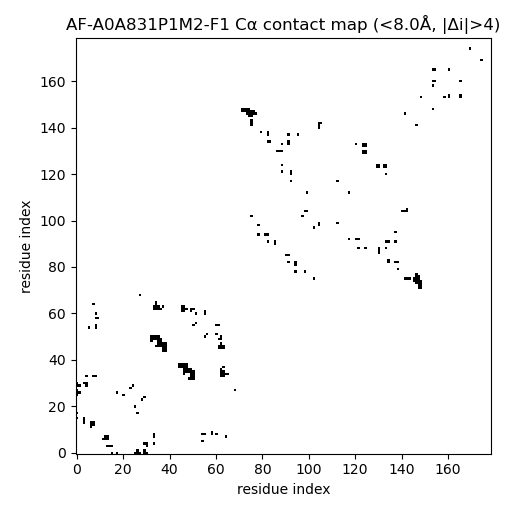SER A N 1
ATOM 672 C CA . SER A 1 85 ? -6.928 7.629 13.001 1.00 95.38 85 SER A CA 1
ATOM 673 C C . SER A 1 85 ? -8.001 8.277 13.882 1.00 95.38 85 SER A C 1
ATOM 675 O O . SER A 1 85 ? -7.942 9.492 14.090 1.00 95.38 85 SER A O 1
ATOM 677 N N . ALA A 1 86 ? -8.927 7.488 14.439 1.00 96.56 86 ALA A N 1
ATOM 678 C CA . ALA A 1 86 ? -9.988 7.971 15.315 1.00 96.56 86 ALA A CA 1
ATOM 679 C C . ALA A 1 86 ? -9.426 8.745 16.512 1.00 96.56 86 ALA A C 1
ATOM 681 O O . ALA A 1 86 ? -8.445 8.337 17.147 1.00 96.56 86 ALA A O 1
ATOM 682 N N . LYS A 1 87 ? -10.074 9.855 16.847 1.00 96.38 87 LYS A N 1
ATOM 683 C CA . LYS A 1 87 ? -9.653 10.754 17.929 1.00 96.38 87 LYS A CA 1
ATOM 684 C C . LYS A 1 87 ? -10.594 10.720 19.122 1.00 96.38 87 LYS A C 1
ATOM 686 O O . LYS A 1 87 ? -10.257 11.287 20.158 1.00 96.38 87 LYS A O 1
ATOM 691 N N . SER A 1 88 ? -11.750 10.074 18.988 1.00 96.25 88 SER A N 1
ATOM 692 C CA . SER A 1 88 ? -12.744 10.017 20.054 1.00 96.25 88 SER A CA 1
ATOM 693 C C . SER A 1 88 ? -13.493 8.687 20.105 1.00 96.25 88 SER A C 1
ATOM 695 O O . SER A 1 88 ? -13.588 7.953 19.118 1.00 96.25 88 SER A O 1
ATOM 697 N N . SER A 1 89 ? -14.044 8.383 21.279 1.00 94.12 89 SER A N 1
ATOM 698 C CA . SER A 1 89 ? -14.863 7.192 21.503 1.00 94.12 89 SER A CA 1
ATOM 699 C C . SER A 1 89 ? -16.150 7.218 20.679 1.00 94.12 89 SER A C 1
ATOM 701 O O . SER A 1 89 ? -16.605 6.178 20.213 1.00 94.12 89 SER A O 1
ATOM 703 N N . GLU A 1 90 ? -16.722 8.398 20.434 1.00 94.38 90 GLU A N 1
ATOM 704 C CA . GLU A 1 90 ? -17.932 8.553 19.624 1.00 94.38 90 GLU A CA 1
ATOM 705 C C . GLU A 1 90 ? -17.699 8.153 18.160 1.00 94.38 90 GLU A C 1
ATOM 707 O O . GLU A 1 90 ? -18.591 7.578 17.532 1.00 94.38 90 GLU A O 1
ATOM 712 N N . GLU A 1 91 ? -16.512 8.432 17.608 1.00 95.50 91 GLU A N 1
ATOM 713 C CA . GLU A 1 91 ? -16.121 7.958 16.273 1.00 95.50 91 GLU A CA 1
ATOM 714 C C . GLU A 1 91 ? -16.031 6.429 16.243 1.00 95.50 91 GLU A C 1
ATOM 716 O O . GLU A 1 91 ? -16.599 5.796 15.353 1.00 95.50 91 GLU A O 1
ATOM 721 N N . LEU A 1 92 ? -15.402 5.827 17.255 1.00 93.75 92 LEU A N 1
ATOM 722 C CA . LEU A 1 92 ? -15.263 4.373 17.360 1.00 93.75 92 LEU A CA 1
ATOM 723 C C . LEU A 1 92 ? -16.616 3.665 17.507 1.00 93.75 92 LEU A C 1
ATOM 725 O O . LEU A 1 92 ? -16.836 2.642 16.866 1.00 93.75 92 LEU A O 1
ATOM 729 N N . VAL A 1 93 ? -17.560 4.225 18.270 1.00 91.38 93 VAL A N 1
ATOM 730 C CA . VAL A 1 93 ? -18.928 3.681 18.383 1.00 91.38 93 VAL A CA 1
ATOM 731 C C . VAL A 1 93 ? -19.650 3.713 17.033 1.00 91.38 93 VAL A C 1
ATOM 733 O O . VAL A 1 93 ? -20.353 2.763 16.683 1.00 91.38 93 VAL A O 1
ATOM 736 N N . LYS A 1 94 ? -19.475 4.780 16.239 1.00 91.00 94 LYS A N 1
ATOM 737 C CA . LYS A 1 94 ? -20.036 4.844 14.878 1.00 91.00 94 LYS A CA 1
ATOM 738 C C . LYS A 1 94 ? -19.416 3.785 13.973 1.00 91.00 94 LYS A C 1
ATOM 740 O O . LYS A 1 94 ? -20.153 3.101 13.269 1.00 91.00 94 LYS A O 1
ATOM 745 N N . PHE A 1 95 ? -18.091 3.633 14.010 1.00 88.88 95 PHE A N 1
ATOM 746 C CA . PHE A 1 95 ? -17.404 2.610 13.223 1.00 88.88 95 PHE A CA 1
ATOM 747 C C . PHE A 1 95 ? -17.839 1.214 13.624 1.00 88.88 95 PHE A C 1
ATOM 749 O O . PHE A 1 95 ? -18.078 0.400 12.747 1.00 88.88 95 PHE A O 1
ATOM 756 N N . TRP A 1 96 ? -18.032 0.947 14.913 1.00 86.38 96 TRP A N 1
ATOM 757 C CA . TRP A 1 96 ? -18.540 -0.343 15.343 1.00 86.38 96 TRP A CA 1
ATOM 758 C C . TRP A 1 96 ? -19.906 -0.665 14.731 1.00 86.38 96 TRP A C 1
ATOM 760 O O . TRP A 1 96 ? -20.070 -1.721 14.123 1.00 86.38 96 TRP A O 1
ATOM 770 N N . LYS A 1 97 ? -20.868 0.258 14.828 1.00 84.12 97 LYS A N 1
ATOM 771 C CA . LYS A 1 97 ? -22.204 0.069 14.240 1.00 84.12 97 LYS A CA 1
ATOM 772 C C . LYS A 1 97 ? -22.138 -0.151 12.727 1.00 84.12 97 LYS A C 1
ATOM 774 O O . LYS A 1 97 ? -22.898 -0.952 12.195 1.00 84.12 97 LYS A O 1
ATOM 779 N N . ASP A 1 98 ? -21.225 0.540 12.049 1.00 82.69 98 ASP A N 1
ATOM 780 C CA . ASP A 1 98 ? -21.003 0.385 10.611 1.00 82.69 98 ASP A CA 1
ATOM 781 C C . ASP A 1 98 ? -20.390 -0.980 10.263 1.00 82.69 98 ASP A C 1
ATOM 783 O O . ASP A 1 98 ? -20.906 -1.683 9.399 1.00 82.69 98 ASP A O 1
ATOM 787 N N . ILE A 1 99 ? -19.349 -1.399 10.990 1.00 78.62 99 ILE A N 1
ATOM 788 C CA . ILE A 1 99 ? -18.696 -2.706 10.836 1.00 78.62 99 ILE A CA 1
ATOM 789 C C . ILE A 1 99 ? -19.711 -3.826 11.095 1.00 78.62 99 ILE A C 1
ATOM 791 O O . ILE A 1 99 ? -19.790 -4.772 10.320 1.00 78.62 99 ILE A O 1
ATOM 795 N N . ALA A 1 100 ? -20.532 -3.714 12.137 1.00 75.56 100 ALA A N 1
ATOM 796 C CA . ALA A 1 100 ? -21.538 -4.720 12.464 1.00 75.56 100 ALA A CA 1
ATOM 797 C C . ALA A 1 100 ? -22.687 -4.809 11.447 1.00 75.56 100 ALA A C 1
ATOM 799 O O . ALA A 1 100 ? -23.327 -5.851 11.347 1.00 75.56 100 ALA A O 1
ATOM 800 N N . LYS A 1 101 ? -22.943 -3.739 10.686 1.00 73.75 101 LYS A N 1
ATOM 801 C CA . LYS A 1 101 ? -23.954 -3.720 9.624 1.00 73.75 101 LYS A CA 1
ATOM 802 C C . LYS A 1 101 ? -23.410 -4.182 8.269 1.00 73.75 101 LYS A C 1
ATOM 804 O O . LYS A 1 101 ? -24.136 -4.835 7.529 1.00 73.75 101 LYS A O 1
ATOM 809 N N . ASN A 1 102 ? -22.181 -3.787 7.931 1.00 66.56 102 ASN A N 1
ATOM 810 C CA . ASN A 1 102 ? -21.648 -3.862 6.565 1.00 66.56 102 ASN A CA 1
ATOM 811 C C . ASN A 1 102 ? -20.469 -4.817 6.397 1.00 66.56 102 ASN A C 1
ATOM 813 O O . ASN A 1 102 ? -20.172 -5.223 5.276 1.00 66.56 102 ASN A O 1
ATOM 817 N N . SER A 1 103 ? -19.751 -5.146 7.470 1.00 57.19 103 SER A N 1
ATOM 818 C CA . SER A 1 103 ? -18.748 -6.194 7.366 1.00 57.19 103 SER A CA 1
ATOM 819 C C . SER A 1 103 ? -19.452 -7.519 7.607 1.00 57.19 103 SER A C 1
ATOM 821 O O . SER A 1 103 ? -20.232 -7.654 8.552 1.00 57.19 103 SER A O 1
ATOM 823 N N . PHE A 1 104 ? -19.146 -8.505 6.771 1.00 54.09 104 PHE A N 1
ATOM 824 C CA . PHE A 1 104 ? -19.339 -9.925 7.050 1.00 54.09 104 PHE A CA 1
ATOM 825 C C . PHE A 1 104 ? -18.450 -10.334 8.239 1.00 54.09 104 PHE A C 1
ATOM 827 O O . PHE A 1 104 ? -17.606 -11.226 8.153 1.00 54.09 104 PHE A O 1
ATOM 834 N N . LEU A 1 105 ? -18.590 -9.616 9.358 1.00 50.59 105 LEU A N 1
ATOM 835 C CA . LEU A 1 105 ? -18.089 -9.994 10.654 1.00 50.59 105 LEU A CA 1
ATOM 836 C C . LEU A 1 105 ? -18.550 -11.418 10.854 1.00 50.59 105 LEU A C 1
ATOM 838 O O . LEU A 1 105 ? -19.704 -11.758 10.604 1.00 50.59 105 LEU A O 1
ATOM 842 N N . ASN A 1 106 ? -17.597 -12.228 11.273 1.00 44.34 106 ASN A N 1
ATOM 843 C CA . ASN A 1 106 ? -17.672 -13.651 11.528 1.00 44.34 106 ASN A CA 1
ATOM 844 C C . ASN A 1 106 ? -18.653 -13.973 12.670 1.00 44.34 106 ASN A C 1
ATOM 846 O O . ASN A 1 106 ? -18.331 -14.699 13.608 1.00 44.34 106 ASN A O 1
ATOM 850 N N . TRP A 1 107 ? -19.856 -13.415 12.638 1.00 45.53 107 TRP A N 1
ATOM 851 C CA . TRP A 1 107 ? -20.904 -13.730 13.563 1.00 45.53 107 TRP A CA 1
ATOM 852 C C . TRP A 1 107 ? -21.614 -14.974 13.074 1.00 45.53 107 TRP A C 1
ATOM 854 O O . TRP A 1 107 ? -22.761 -14.968 12.641 1.00 45.53 107 TRP A O 1
ATOM 864 N N . TYR A 1 108 ? -20.895 -16.086 13.176 1.00 41.44 108 TYR A N 1
ATOM 865 C CA . TYR A 1 108 ? -21.453 -17.410 12.954 1.00 41.44 108 TYR A CA 1
ATOM 866 C C . TYR A 1 108 ? -22.587 -17.752 13.936 1.00 41.44 108 TYR A C 1
ATOM 868 O O . TYR A 1 108 ? -23.168 -18.826 13.824 1.00 41.44 108 TYR A O 1
ATOM 876 N N . VAL A 1 109 ? -22.932 -16.871 14.886 1.00 41.59 109 VAL A N 1
ATOM 877 C CA . VAL A 1 109 ? -24.010 -17.096 15.848 1.00 41.59 109 VAL A CA 1
ATOM 878 C C . VAL A 1 109 ? -24.608 -15.763 16.333 1.00 41.59 109 VAL A C 1
ATOM 880 O O . VAL A 1 109 ? -24.180 -15.281 17.376 1.00 41.59 109 VAL A O 1
ATOM 883 N N . ASN A 1 110 ? -25.621 -15.238 15.622 1.00 45.31 110 ASN A N 1
ATOM 884 C CA . ASN A 1 110 ? -26.748 -14.406 16.122 1.00 45.31 110 ASN A CA 1
ATOM 885 C C . ASN A 1 110 ? -26.837 -12.955 15.583 1.00 45.31 110 ASN A C 1
ATOM 887 O O . ASN A 1 110 ? -26.182 -12.123 16.137 1.00 45.31 110 ASN A O 1
ATOM 891 N N . PRO A 1 111 ? -27.691 -12.567 14.626 1.00 47.31 111 PRO A N 1
ATOM 892 C CA . PRO A 1 111 ? -27.665 -11.266 13.914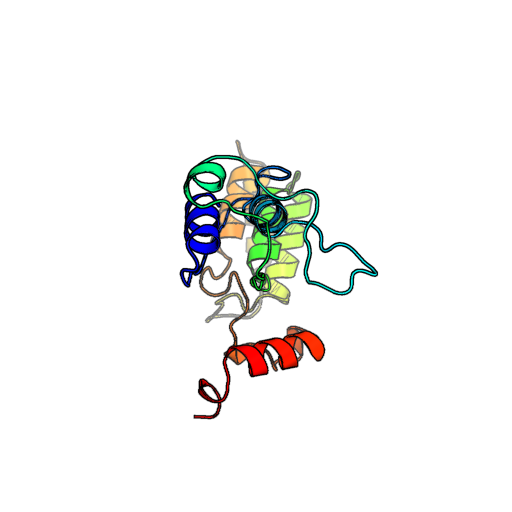 1.00 47.31 111 PRO A CA 1
ATOM 893 C C . PRO A 1 111 ? -27.994 -9.958 14.687 1.00 47.31 111 PRO A C 1
ATOM 895 O O . PRO A 1 111 ? -28.085 -8.903 14.058 1.00 47.31 111 PRO A O 1
ATOM 898 N N . GLU A 1 112 ? -28.169 -9.964 16.010 1.00 54.06 112 GLU A N 1
ATOM 899 C CA . GLU A 1 112 ? -28.564 -8.773 16.787 1.00 54.06 112 GLU A CA 1
ATOM 900 C C . GLU A 1 112 ? -27.493 -8.365 17.787 1.00 54.06 112 GLU A C 1
ATOM 902 O O . GLU A 1 112 ? -27.323 -9.060 18.791 1.00 54.06 112 GLU A O 1
ATOM 907 N N . ILE A 1 113 ? -26.767 -7.258 17.526 1.00 59.94 113 ILE A N 1
ATOM 908 C CA . ILE A 1 113 ? -25.797 -6.687 18.485 1.00 59.94 113 ILE A CA 1
ATOM 909 C C . ILE A 1 113 ? -26.559 -6.499 19.793 1.00 59.94 113 ILE A C 1
ATOM 911 O O . ILE A 1 113 ? -27.482 -5.681 19.798 1.00 59.94 113 ILE A O 1
ATOM 915 N N . PRO A 1 114 ? -26.226 -7.226 20.877 1.00 64.56 114 PRO A N 1
ATOM 916 C CA . PRO A 1 114 ? -26.886 -6.983 22.147 1.00 64.56 114 PRO A CA 1
ATOM 917 C C . PRO A 1 114 ? -26.679 -5.507 22.482 1.00 64.56 114 PRO A C 1
ATOM 919 O O . PRO A 1 114 ? -25.543 -5.035 22.401 1.00 64.56 114 PRO A O 1
ATOM 922 N N . GLU A 1 115 ? -27.742 -4.764 22.796 1.00 66.25 115 GLU A N 1
ATOM 923 C CA . GLU A 1 115 ? -27.623 -3.348 23.189 1.00 66.25 115 GLU A CA 1
ATOM 924 C C . GLU A 1 115 ? -26.571 -3.187 24.299 1.00 66.25 115 GLU A C 1
ATOM 926 O O . GLU A 1 115 ? -25.713 -2.308 24.216 1.00 66.25 115 GLU A O 1
ATOM 931 N N . ASP A 1 116 ? -26.531 -4.161 25.213 1.00 74.75 116 ASP A N 1
ATOM 932 C CA . ASP A 1 116 ? -25.537 -4.316 26.277 1.00 74.75 116 ASP A CA 1
ATOM 933 C C . ASP A 1 116 ? -24.084 -4.272 25.776 1.00 74.75 116 ASP A C 1
ATOM 935 O O . ASP A 1 116 ? -23.219 -3.696 26.427 1.00 74.75 116 ASP A O 1
ATOM 939 N N . ALA A 1 117 ? -23.791 -4.821 24.593 1.00 78.88 117 ALA A N 1
ATOM 940 C CA . ALA A 1 117 ? -22.442 -4.795 24.040 1.00 78.88 117 ALA A CA 1
ATOM 941 C C . ALA A 1 117 ? -22.032 -3.354 23.682 1.00 78.88 117 ALA A C 1
ATOM 943 O O . ALA A 1 117 ? -20.896 -2.945 23.945 1.00 78.88 117 ALA A O 1
ATOM 944 N N . VAL A 1 118 ? -22.949 -2.581 23.080 1.00 82.06 118 VAL A N 1
ATOM 945 C CA . VAL A 1 118 ? -22.717 -1.167 22.735 1.00 82.06 118 VAL A CA 1
ATOM 946 C C . VAL A 1 118 ? -22.410 -0.354 23.981 1.00 82.06 118 VAL A C 1
ATOM 948 O O . VAL A 1 118 ? -21.443 0.415 23.989 1.00 82.06 118 VAL A O 1
ATOM 951 N N . ASP A 1 119 ? -23.188 -0.580 25.030 1.00 86.75 119 ASP A N 1
ATOM 952 C CA . ASP A 1 119 ? -23.016 0.087 26.311 1.00 86.75 119 ASP A CA 1
ATOM 953 C C . ASP A 1 119 ? -21.700 -0.317 26.991 1.00 86.75 119 ASP A C 1
ATOM 955 O O . ASP A 1 119 ? -20.931 0.562 27.387 1.00 86.75 119 ASP A O 1
ATOM 959 N N . ASP A 1 120 ? -21.350 -1.607 27.008 1.00 88.44 120 ASP A N 1
ATOM 960 C CA . ASP A 1 120 ? -20.071 -2.102 27.534 1.00 88.44 120 ASP A CA 1
ATOM 961 C C . ASP A 1 120 ? -18.873 -1.446 26.834 1.00 88.44 120 ASP A C 1
ATOM 963 O O . ASP A 1 120 ? -17.911 -1.010 27.473 1.00 88.44 120 ASP A O 1
ATOM 967 N N . PHE A 1 121 ? -18.920 -1.311 25.508 1.00 90.12 121 PHE A N 1
ATOM 968 C CA . PHE A 1 121 ? -17.859 -0.634 24.764 1.00 90.12 121 PHE A CA 1
ATOM 969 C C . PHE A 1 121 ? -17.767 0.851 25.095 1.00 90.12 121 PHE A C 1
ATOM 971 O O . PHE A 1 121 ? -16.658 1.385 25.180 1.00 90.12 121 PHE A O 1
ATOM 978 N N . ILE A 1 122 ? -18.902 1.531 25.275 1.00 91.69 122 ILE A N 1
ATOM 979 C CA . ILE A 1 122 ? -18.935 2.933 25.705 1.00 91.69 122 ILE A CA 1
ATOM 980 C C . ILE A 1 122 ? -18.301 3.063 27.094 1.00 91.69 122 ILE A C 1
ATOM 982 O O . ILE A 1 122 ? -17.479 3.960 27.299 1.00 91.69 122 ILE A O 1
ATOM 986 N N . GLU A 1 123 ? -18.611 2.154 28.020 1.00 93.44 123 GLU A N 1
ATOM 987 C CA . GLU A 1 123 ? -18.002 2.120 29.353 1.00 93.44 123 GLU A CA 1
ATOM 988 C C . GLU A 1 123 ? -16.486 1.882 29.293 1.00 93.44 123 GLU A C 1
ATOM 990 O O . GLU A 1 123 ? -15.739 2.577 29.985 1.00 93.44 123 GLU A O 1
ATOM 995 N N . ILE A 1 124 ? -15.988 1.008 28.404 1.00 92.62 124 ILE A N 1
ATOM 996 C CA . ILE A 1 124 ? -14.537 0.835 28.182 1.00 92.62 124 ILE A CA 1
ATOM 997 C C . ILE A 1 124 ? -13.875 2.174 27.837 1.00 92.62 124 ILE A C 1
ATOM 999 O O . ILE A 1 124 ? -12.803 2.481 28.373 1.00 92.62 124 ILE A O 1
ATOM 1003 N N . GLY A 1 125 ? -14.517 2.986 26.992 1.00 92.75 125 GLY A N 1
ATOM 1004 C CA . GLY A 1 125 ? -14.036 4.312 26.596 1.00 92.75 125 GLY A CA 1
ATOM 1005 C C . GLY A 1 125 ? -13.857 5.284 27.765 1.00 92.75 125 GLY A C 1
ATOM 1006 O O . GLY A 1 125 ? -12.976 6.140 27.713 1.00 92.75 125 GLY A O 1
ATOM 1007 N N . LYS A 1 126 ? -14.631 5.118 28.846 1.00 95.12 126 LYS A N 1
ATOM 1008 C CA . LYS A 1 126 ? -14.561 5.947 30.063 1.00 95.12 126 LYS A CA 1
ATOM 1009 C C . LYS A 1 126 ? -13.444 5.527 31.025 1.00 95.12 126 LYS A C 1
ATOM 1011 O O . LYS A 1 126 ? -13.154 6.251 31.976 1.00 95.12 126 LYS A O 1
ATOM 1016 N N . THR A 1 127 ? -12.820 4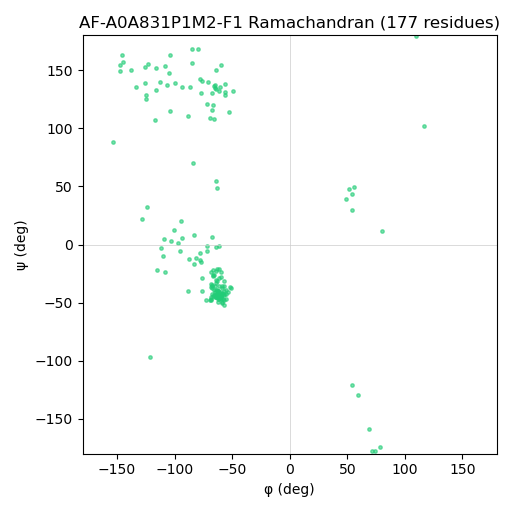.368 30.808 1.00 94.81 127 THR A N 1
ATOM 1017 C CA . THR A 1 127 ? -11.709 3.882 31.643 1.00 94.81 127 THR A CA 1
ATOM 1018 C C . THR A 1 127 ? -10.375 4.541 31.278 1.00 94.81 127 THR A C 1
ATOM 1020 O O . THR A 1 127 ? -10.227 5.167 30.229 1.00 94.81 127 THR A O 1
ATOM 1023 N N . GLU A 1 128 ? -9.354 4.363 32.122 1.00 95.19 128 GLU A N 1
ATOM 1024 C CA . GLU A 1 128 ? -7.979 4.757 31.789 1.00 95.19 128 GLU A CA 1
ATOM 1025 C C . GLU A 1 128 ? -7.518 4.089 30.480 1.00 95.19 128 GLU A C 1
ATOM 1027 O O . GLU A 1 128 ? -7.686 2.877 30.299 1.00 95.19 128 GLU A O 1
ATOM 1032 N N . ASN A 1 129 ? -6.949 4.880 29.562 1.00 94.12 129 ASN A N 1
ATOM 1033 C CA . ASN A 1 129 ? -6.601 4.479 28.189 1.00 94.12 129 ASN A CA 1
ATOM 1034 C C . ASN A 1 129 ? -7.781 3.871 27.400 1.00 94.12 129 ASN A C 1
ATOM 1036 O O . ASN A 1 129 ? -7.585 3.020 26.531 1.00 94.12 129 ASN A O 1
ATOM 1040 N N . GLY A 1 130 ? -9.015 4.293 27.704 1.00 95.75 130 GLY A N 1
ATOM 1041 C CA . GLY A 1 130 ? -10.240 3.749 27.117 1.00 95.75 130 GLY A CA 1
ATOM 1042 C C . GLY A 1 130 ? -10.283 3.824 25.592 1.00 95.75 130 GLY A C 1
ATOM 1043 O O . GLY A 1 130 ? -10.656 2.845 24.950 1.00 95.75 130 GLY A O 1
ATOM 1044 N N . LEU A 1 131 ? -9.811 4.928 25.004 1.00 95.88 131 LEU A N 1
ATOM 1045 C CA . LEU A 1 131 ? -9.739 5.090 23.549 1.00 95.88 131 LEU A CA 1
ATOM 1046 C C . LEU A 1 131 ? -8.857 4.013 22.894 1.00 95.88 131 LEU A C 1
ATOM 1048 O O . LEU A 1 131 ? -9.272 3.381 21.926 1.00 95.88 131 LEU A O 1
ATOM 1052 N N . ASP A 1 132 ? -7.665 3.758 23.436 1.00 96.56 132 ASP A N 1
ATOM 1053 C CA . ASP A 1 132 ? -6.747 2.755 22.885 1.00 96.56 132 ASP A CA 1
ATOM 1054 C C . ASP A 1 132 ? -7.289 1.332 23.060 1.00 96.56 132 ASP A C 1
ATOM 1056 O O . ASP A 1 132 ? -7.163 0.499 22.159 1.00 96.56 132 ASP A O 1
ATOM 1060 N N . LYS A 1 133 ? -7.956 1.056 24.189 1.00 95.88 133 LYS A N 1
ATOM 1061 C CA . LYS A 1 133 ? -8.651 -0.222 24.415 1.00 95.88 133 LYS A CA 1
ATOM 1062 C C . LYS A 1 133 ? -9.773 -0.435 23.398 1.00 95.88 133 LYS A C 1
ATOM 1064 O O . LYS A 1 133 ? -9.865 -1.514 22.819 1.00 95.88 133 LYS A O 1
ATOM 1069 N N . GLN A 1 134 ? -10.581 0.594 23.143 1.00 94.94 134 GLN A N 1
ATOM 1070 C CA . GLN A 1 134 ? -11.646 0.560 22.140 1.00 94.94 134 GLN A CA 1
ATOM 1071 C C . GLN A 1 134 ? -11.089 0.340 20.726 1.00 94.94 134 GLN A C 1
ATOM 1073 O O . GLN A 1 134 ? -11.608 -0.500 19.989 1.00 94.94 134 GLN A O 1
ATOM 1078 N N . LYS A 1 135 ? -10.001 1.034 20.354 1.00 96.25 135 LYS A N 1
ATOM 1079 C CA . LYS A 1 135 ? -9.318 0.827 19.065 1.00 96.25 135 LYS A CA 1
ATOM 1080 C C . LYS A 1 135 ? -8.848 -0.613 18.905 1.00 96.25 135 LYS A C 1
ATOM 1082 O O . LYS A 1 135 ? -9.079 -1.225 17.864 1.00 96.25 135 LYS A O 1
ATOM 1087 N N . LYS A 1 136 ? -8.209 -1.158 19.942 1.00 94.12 136 LYS A N 1
ATOM 1088 C CA . LYS A 1 136 ? -7.723 -2.538 19.945 1.00 94.12 136 LYS A CA 1
ATOM 1089 C C . LYS A 1 136 ? -8.867 -3.538 19.775 1.00 94.12 136 LYS A C 1
ATOM 1091 O O . LYS A 1 136 ? -8.751 -4.423 18.935 1.00 94.12 136 LYS A O 1
ATOM 1096 N N . LEU A 1 137 ? -9.968 -3.366 20.508 1.00 90.31 137 LEU A N 1
ATOM 1097 C CA . LEU A 1 137 ? -11.121 -4.260 20.411 1.00 90.31 137 LEU A CA 1
ATOM 1098 C C . LEU A 1 137 ? -11.727 -4.249 19.001 1.00 90.31 137 LEU A C 1
ATOM 1100 O O . LEU A 1 137 ? -11.951 -5.307 18.425 1.00 90.31 137 LEU A O 1
ATOM 1104 N N . LEU A 1 138 ? -11.938 -3.069 18.405 1.00 88.50 138 LEU A N 1
ATOM 1105 C CA . LEU A 1 138 ? -12.478 -2.991 17.044 1.00 88.50 138 LEU A CA 1
ATOM 1106 C C . LEU A 1 138 ? -11.543 -3.613 16.007 1.00 88.50 138 LEU A C 1
ATOM 1108 O O . LEU A 1 138 ? -12.006 -4.313 15.111 1.00 88.50 138 LEU A O 1
ATOM 1112 N N . ALA A 1 139 ? -10.233 -3.409 16.147 1.00 89.50 139 ALA A N 1
ATOM 1113 C CA . ALA A 1 139 ? -9.247 -4.052 15.286 1.00 89.50 139 ALA A CA 1
ATOM 1114 C C . ALA A 1 139 ? -9.249 -5.588 15.422 1.00 89.50 139 ALA A C 1
ATOM 1116 O O . ALA A 1 139 ? -8.946 -6.293 14.461 1.00 89.50 139 ALA A O 1
ATOM 1117 N N . GLU A 1 140 ? -9.577 -6.119 16.603 1.00 86.06 140 GLU A N 1
ATOM 1118 C CA . GLU A 1 140 ? -9.695 -7.562 16.849 1.00 86.06 140 GLU A CA 1
ATOM 1119 C C . GLU A 1 140 ? -10.980 -8.166 16.278 1.00 86.06 140 GLU A C 1
ATOM 1121 O O . GLU A 1 140 ? -10.967 -9.336 15.895 1.00 86.06 140 GLU A O 1
ATOM 1126 N N . LEU A 1 141 ? -12.056 -7.381 16.178 1.00 81.62 141 LEU A N 1
ATOM 1127 C CA . LEU A 1 141 ? -13.308 -7.820 15.564 1.00 81.62 141 LEU A CA 1
ATOM 1128 C C . LEU A 1 141 ? -13.147 -8.048 14.053 1.00 81.62 141 LEU A C 1
ATOM 1130 O O . LEU A 1 141 ? -13.722 -8.984 13.504 1.00 81.62 141 LEU A O 1
ATOM 1134 N N . LEU A 1 142 ? -12.338 -7.238 13.370 1.00 84.25 142 LEU A N 1
ATOM 1135 C CA . LEU A 1 142 ? -12.164 -7.344 11.921 1.00 84.25 142 LEU A CA 1
ATOM 1136 C C . LEU A 1 142 ? -11.514 -8.673 11.499 1.00 84.25 142 LEU A C 1
ATOM 1138 O O . LEU A 1 142 ? -10.484 -9.098 12.030 1.00 84.25 142 LEU A O 1
ATOM 1142 N N . ASN A 1 143 ? -12.078 -9.308 10.465 1.00 83.56 143 ASN A N 1
ATOM 1143 C CA . ASN A 1 143 ? -11.479 -10.496 9.867 1.00 83.56 143 ASN A CA 1
ATOM 1144 C C . ASN A 1 143 ? -10.185 -10.120 9.128 1.00 83.56 143 ASN A C 1
ATOM 1146 O O . ASN A 1 143 ? -10.216 -9.524 8.047 1.00 83.56 143 ASN A O 1
ATOM 1150 N N . LYS A 1 144 ? -9.043 -10.518 9.697 1.00 85.12 144 LYS A N 1
ATOM 1151 C CA . LYS A 1 144 ? -7.701 -10.227 9.166 1.00 85.12 144 LYS A CA 1
ATOM 1152 C C . LYS A 1 144 ? -7.412 -10.919 7.828 1.00 85.12 144 LYS A C 1
ATOM 1154 O O . LYS A 1 144 ? -6.579 -10.436 7.070 1.00 85.12 144 LYS A O 1
ATOM 1159 N N . ASN A 1 145 ? -8.127 -12.000 7.508 1.00 85.31 145 ASN A N 1
ATOM 1160 C CA . ASN A 1 145 ? -8.036 -12.658 6.199 1.00 85.31 145 ASN A CA 1
ATOM 1161 C C . ASN A 1 145 ? -8.808 -11.902 5.102 1.00 85.31 145 ASN A C 1
ATOM 1163 O O . ASN A 1 145 ? -8.708 -12.260 3.937 1.00 85.31 145 ASN A O 1
ATOM 1167 N N . GLN A 1 146 ? -9.567 -10.867 5.470 1.00 86.12 146 GLN A N 1
ATOM 1168 C CA . GLN A 1 146 ? -10.350 -10.015 4.572 1.00 86.12 146 GLN A CA 1
ATOM 1169 C C . GLN A 1 146 ? -9.968 -8.531 4.740 1.00 86.12 146 GLN A C 1
ATOM 1171 O O . GLN A 1 146 ? -10.797 -7.635 4.599 1.00 86.12 146 GLN A O 1
ATOM 1176 N N . LEU A 1 147 ? -8.700 -8.237 5.067 1.00 89.31 147 LEU A N 1
ATOM 1177 C CA . LEU A 1 147 ? -8.192 -6.853 5.048 1.00 89.31 147 LEU A CA 1
ATOM 1178 C C . LEU A 1 147 ? -8.272 -6.238 3.651 1.00 89.31 147 LEU A C 1
ATOM 1180 O O . LEU A 1 147 ? -8.598 -5.060 3.509 1.00 89.31 147 LEU A O 1
ATOM 1184 N N . TYR A 1 148 ? -8.047 -7.064 2.638 1.00 91.50 148 TYR A N 1
ATOM 1185 C CA . TYR A 1 148 ? -8.161 -6.720 1.233 1.00 91.50 148 TYR A CA 1
ATOM 1186 C C . TYR A 1 148 ? -9.149 -7.670 0.569 1.00 91.50 148 TYR A C 1
ATOM 1188 O O . TYR A 1 148 ? -9.375 -8.781 1.053 1.00 91.50 148 TYR A O 1
ATOM 1196 N N . MET A 1 149 ? -9.746 -7.211 -0.521 1.00 89.44 149 MET A N 1
ATOM 1197 C CA . MET A 1 149 ? -10.730 -7.981 -1.270 1.00 89.44 149 MET A CA 1
ATOM 1198 C C . MET A 1 149 ? -10.102 -9.221 -1.904 1.00 89.44 149 MET A C 1
ATOM 1200 O O . MET A 1 149 ? -9.027 -9.141 -2.507 1.00 89.44 149 MET A O 1
ATOM 1204 N N . ASN A 1 150 ? -10.788 -10.361 -1.810 1.00 88.62 150 ASN A N 1
ATOM 1205 C CA . ASN A 1 150 ? -10.372 -11.552 -2.537 1.00 88.62 150 ASN A CA 1
ATOM 1206 C C . ASN A 1 150 ? -10.747 -11.422 -4.009 1.00 88.62 150 ASN A C 1
ATOM 1208 O O . ASN A 1 150 ? -11.849 -11.002 -4.350 1.00 88.62 150 ASN A O 1
ATOM 1212 N N . LEU A 1 151 ? -9.862 -11.875 -4.896 1.00 88.88 151 LEU A N 1
ATOM 1213 C CA . LEU A 1 151 ? -10.136 -11.875 -6.333 1.00 88.88 151 LEU A CA 1
ATOM 1214 C C . LEU A 1 151 ? -11.408 -12.668 -6.692 1.00 88.88 151 LEU A C 1
ATOM 1216 O O . LEU A 1 151 ? -12.113 -12.293 -7.622 1.00 88.88 151 LEU A O 1
ATOM 1220 N N . SER A 1 152 ? -11.741 -13.717 -5.934 1.00 88.19 152 SER A N 1
ATOM 1221 C CA . SER A 1 152 ? -12.968 -14.504 -6.118 1.00 88.19 152 SER A CA 1
ATOM 1222 C C . SER A 1 152 ? -14.251 -13.706 -5.878 1.00 88.19 152 SER A C 1
ATOM 1224 O O . SER A 1 152 ? -15.305 -14.089 -6.370 1.00 88.19 152 SER A O 1
ATOM 1226 N N . GLU A 1 153 ? -14.164 -12.612 -5.123 1.00 88.19 153 GLU A N 1
ATOM 1227 C CA . GLU A 1 153 ? -15.284 -11.740 -4.757 1.00 88.19 153 GLU A CA 1
ATOM 1228 C C . GLU A 1 153 ? -15.385 -10.519 -5.691 1.00 88.19 153 GLU A C 1
ATOM 1230 O O . GLU A 1 153 ? -16.280 -9.695 -5.537 1.00 88.19 153 GLU A O 1
ATOM 1235 N N . ILE A 1 154 ? -14.511 -10.399 -6.703 1.00 90.19 154 ILE A N 1
ATOM 1236 C CA . ILE A 1 154 ? -14.434 -9.214 -7.578 1.00 90.19 154 ILE A CA 1
ATOM 1237 C C . ILE A 1 154 ? -15.739 -8.926 -8.339 1.00 90.19 154 ILE A C 1
ATOM 1239 O O . ILE A 1 154 ? -15.977 -7.798 -8.774 1.00 90.19 154 ILE A O 1
ATOM 1243 N N . ASP A 1 155 ? -16.584 -9.942 -8.533 1.00 89.69 155 ASP A N 1
ATOM 1244 C CA . ASP A 1 155 ? -17.867 -9.818 -9.221 1.00 89.69 155 ASP A CA 1
ATOM 1245 C C . ASP A 1 155 ? -19.072 -9.601 -8.307 1.00 89.69 155 ASP A C 1
ATOM 1247 O O . ASP A 1 155 ? -20.157 -9.314 -8.818 1.00 89.69 155 ASP A O 1
ATOM 1251 N N . ASP A 1 156 ? -18.879 -9.654 -6.992 1.00 88.19 156 ASP A N 1
ATOM 1252 C CA . ASP A 1 156 ? -19.932 -9.362 -6.031 1.00 88.19 156 ASP A CA 1
ATOM 1253 C C . ASP A 1 156 ? -20.305 -7.866 -6.089 1.00 88.19 156 ASP A C 1
ATOM 1255 O O . ASP A 1 156 ? -19.460 -6.962 -6.129 1.00 88.19 156 ASP A O 1
ATOM 1259 N N . ALA A 1 157 ? -21.612 -7.618 -6.190 1.00 86.19 157 ALA A N 1
ATOM 1260 C CA . ALA A 1 157 ? -22.182 -6.292 -6.361 1.00 86.19 157 ALA A CA 1
ATOM 1261 C C . ALA A 1 157 ? -21.975 -5.409 -5.123 1.00 86.19 157 ALA A C 1
ATOM 1263 O O . ALA A 1 157 ? -21.882 -4.188 -5.273 1.00 86.19 157 ALA A O 1
ATOM 1264 N N . ASP A 1 158 ? -21.842 -6.011 -3.938 1.00 81.44 158 ASP A N 1
ATOM 1265 C CA . ASP A 1 158 ? -21.693 -5.294 -2.670 1.00 81.44 158 ASP A CA 1
ATOM 1266 C C . ASP A 1 158 ? -20.375 -4.509 -2.601 1.00 81.44 158 ASP A C 1
ATOM 1268 O O . ASP A 1 158 ? -20.293 -3.467 -1.947 1.00 81.44 158 ASP A O 1
ATOM 1272 N N . PHE A 1 159 ? -19.351 -4.947 -3.339 1.00 83.12 159 PHE A N 1
ATOM 1273 C CA . PHE A 1 159 ? -18.052 -4.276 -3.384 1.00 83.12 159 PHE A CA 1
ATOM 1274 C C . PHE A 1 159 ? -17.946 -3.159 -4.426 1.00 83.12 159 PHE A C 1
ATOM 1276 O O . PHE A 1 159 ? -16.989 -2.385 -4.391 1.00 83.12 159 PHE A O 1
ATOM 1283 N N . ASN A 1 160 ? -18.902 -3.061 -5.357 1.00 87.06 160 ASN A N 1
ATOM 1284 C CA . ASN A 1 160 ? -18.954 -2.016 -6.384 1.00 87.06 160 ASN A CA 1
ATOM 1285 C C . ASN A 1 160 ? -17.621 -1.811 -7.151 1.00 87.06 160 ASN A C 1
ATOM 1287 O O . ASN A 1 160 ? -17.226 -0.683 -7.460 1.00 87.06 160 ASN A O 1
ATOM 1291 N N . VAL A 1 161 ? -16.910 -2.905 -7.454 1.00 90.50 161 VAL A N 1
ATOM 1292 C CA . VAL A 1 161 ? -15.653 -2.864 -8.219 1.00 90.50 161 VAL A CA 1
ATOM 1293 C C . VAL A 1 161 ? -15.921 -2.355 -9.635 1.00 90.50 161 VAL A C 1
ATOM 1295 O O . VAL A 1 161 ? -16.843 -2.823 -10.313 1.00 90.50 161 VAL A O 1
ATOM 1298 N N . SER A 1 162 ? -15.096 -1.418 -10.109 1.00 94.00 162 SER A N 1
ATOM 1299 C CA . SER A 1 162 ? -15.270 -0.821 -11.433 1.00 94.00 162 SER A CA 1
ATOM 1300 C C . SER A 1 162 ? -15.096 -1.853 -12.557 1.00 94.00 162 SER A C 1
ATOM 1302 O O . SER A 1 162 ? -14.335 -2.818 -12.451 1.00 94.00 162 SER A O 1
ATOM 1304 N N . GLY A 1 163 ? -15.780 -1.644 -13.687 1.00 93.44 163 GLY A N 1
ATOM 1305 C CA . GLY A 1 163 ? -15.610 -2.506 -14.863 1.00 93.44 163 GLY A CA 1
ATOM 1306 C C . GLY A 1 163 ? -14.178 -2.492 -15.416 1.00 93.44 163 GLY A C 1
ATOM 1307 O O . GLY A 1 163 ? -13.720 -3.493 -15.968 1.00 93.44 163 GLY A O 1
ATOM 1308 N N . GLU A 1 164 ? -13.465 -1.378 -15.238 1.00 92.81 164 GLU A N 1
ATOM 1309 C CA . GLU A 1 164 ? -12.065 -1.220 -15.635 1.00 92.81 164 GLU A CA 1
ATOM 1310 C C . GLU A 1 164 ? -11.141 -2.075 -14.764 1.00 92.81 164 GLU A C 1
ATOM 1312 O O . GLU A 1 164 ? -10.352 -2.846 -15.311 1.00 92.81 164 GLU A O 1
ATOM 1317 N N . ASP A 1 165 ? -11.306 -2.038 -13.439 1.00 92.38 165 ASP A N 1
ATOM 1318 C CA . ASP A 1 165 ? -10.519 -2.853 -12.505 1.00 92.38 165 ASP A CA 1
ATOM 1319 C C . ASP A 1 165 ? -10.792 -4.344 -12.694 1.00 92.38 165 ASP A C 1
ATOM 1321 O O . ASP A 1 165 ? -9.858 -5.150 -12.717 1.00 92.38 165 ASP A O 1
ATOM 1325 N N . LYS A 1 166 ? -12.059 -4.725 -12.913 1.00 92.12 166 LYS A N 1
ATOM 1326 C CA . LYS A 1 166 ? -12.433 -6.106 -13.259 1.00 92.12 166 LYS A CA 1
ATOM 1327 C C . LYS A 1 166 ? -11.707 -6.574 -14.514 1.00 92.12 166 LYS A C 1
ATOM 1329 O O . LYS A 1 166 ?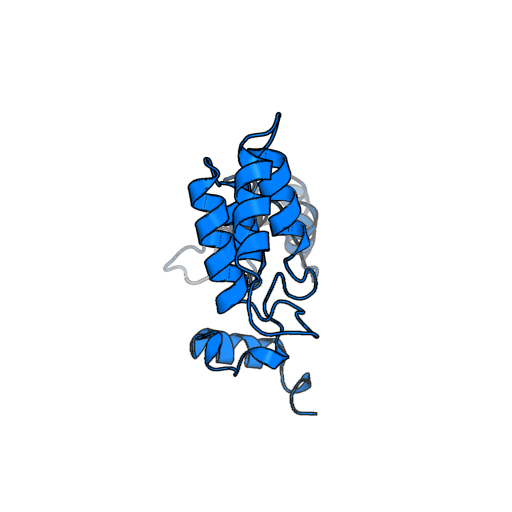 -11.139 -7.666 -14.539 1.00 92.12 166 LYS A O 1
ATOM 1334 N N . LYS A 1 167 ? -11.710 -5.750 -15.565 1.00 91.44 167 LYS A N 1
ATOM 1335 C CA . LYS A 1 167 ? -11.042 -6.070 -16.830 1.00 91.44 167 LYS A CA 1
ATOM 1336 C C . LYS A 1 167 ? -9.528 -6.169 -16.649 1.00 91.44 167 LYS A C 1
ATOM 1338 O O . LYS A 1 167 ? -8.941 -7.132 -17.134 1.00 91.44 167 LYS A O 1
ATOM 1343 N N . LEU A 1 168 ? -8.917 -5.220 -15.938 1.00 89.81 168 LEU A N 1
ATOM 1344 C CA . LEU A 1 168 ? -7.482 -5.207 -15.658 1.00 89.81 168 LEU A CA 1
ATOM 1345 C C . LEU A 1 168 ? -7.053 -6.468 -14.900 1.00 89.81 168 LEU A C 1
ATOM 1347 O O . LEU A 1 168 ? -6.132 -7.149 -15.340 1.00 89.81 168 LEU A O 1
ATOM 1351 N N . ASN A 1 169 ? -7.753 -6.819 -13.817 1.00 90.88 169 ASN A N 1
ATOM 1352 C CA . ASN A 1 169 ? -7.454 -8.012 -13.024 1.00 90.88 169 ASN A CA 1
ATOM 1353 C C . ASN A 1 169 ? -7.614 -9.296 -13.850 1.00 90.88 169 ASN A C 1
ATOM 1355 O O . ASN A 1 169 ? -6.722 -10.141 -13.843 1.00 90.88 169 ASN A O 1
ATOM 1359 N N . ARG A 1 170 ? -8.690 -9.428 -14.639 1.00 88.69 170 ARG A N 1
ATOM 1360 C CA . ARG A 1 170 ? -8.872 -10.583 -15.540 1.00 88.69 170 ARG A CA 1
ATOM 1361 C C . ARG A 1 170 ? -7.753 -10.691 -16.578 1.00 88.69 170 ARG A C 1
ATOM 1363 O O . ARG A 1 170 ? -7.268 -11.785 -16.840 1.00 88.69 170 ARG A O 1
ATOM 1370 N N . SER A 1 171 ? -7.314 -9.572 -17.156 1.00 87.94 171 SER A N 1
ATOM 1371 C CA . SER A 1 171 ? -6.177 -9.560 -18.085 1.00 87.94 171 SER A CA 1
ATOM 1372 C C . SER A 1 171 ? -4.846 -9.883 -17.401 1.00 87.94 171 SER A C 1
ATOM 1374 O O . SER A 1 171 ? -4.004 -10.527 -18.017 1.00 87.94 171 SER A O 1
ATOM 1376 N N . PHE A 1 172 ? -4.658 -9.458 -16.150 1.00 85.88 172 PHE A N 1
ATOM 1377 C CA . PHE A 1 172 ? -3.435 -9.698 -15.386 1.00 85.88 172 PHE A CA 1
ATOM 1378 C C . PHE A 1 172 ? -3.301 -11.159 -14.935 1.00 85.88 172 PHE A C 1
ATOM 1380 O O . PHE A 1 172 ? -2.250 -11.765 -15.131 1.00 85.88 172 PHE A O 1
ATOM 1387 N N . TYR A 1 173 ? -4.362 -11.739 -14.365 1.00 85.12 173 TYR A N 1
ATOM 1388 C CA . TYR A 1 173 ? -4.359 -13.121 -13.869 1.00 85.12 173 TYR A CA 1
ATOM 1389 C C . TYR A 1 173 ? -4.628 -14.173 -14.965 1.00 85.12 173 TYR A C 1
ATOM 1391 O O . TYR A 1 173 ? -4.299 -15.346 -14.781 1.00 85.12 173 TYR A O 1
ATOM 1399 N N . GLY A 1 174 ? -5.162 -13.772 -16.125 1.00 76.06 174 GLY A N 1
ATOM 1400 C CA . GLY A 1 174 ? -5.375 -14.643 -17.287 1.00 76.06 174 GLY A CA 1
ATOM 1401 C C . GLY A 1 174 ? -6.460 -15.713 -17.087 1.00 76.06 174 GLY A C 1
ATOM 1402 O O . GLY A 1 174 ? -7.326 -15.593 -16.225 1.00 76.06 174 GLY A O 1
ATOM 1403 N N . GLU A 1 175 ? -6.417 -16.788 -17.888 1.00 59.69 175 GLU A N 1
ATOM 1404 C CA . GLU A 1 175 ? -7.384 -17.907 -17.822 1.00 59.69 175 GLU A CA 1
ATOM 1405 C C . GLU A 1 175 ? -7.230 -18.814 -16.588 1.00 59.69 175 GLU A C 1
ATOM 1407 O O . GLU A 1 175 ? -8.034 -19.723 -16.397 1.00 59.69 175 GLU A O 1
ATOM 1412 N N . ALA A 1 176 ? -6.256 -18.558 -15.707 1.00 56.62 176 ALA A N 1
ATOM 1413 C CA . ALA A 1 176 ? -6.039 -19.333 -14.479 1.00 56.62 176 ALA A CA 1
ATOM 1414 C C . ALA A 1 176 ? -7.204 -19.252 -13.465 1.00 56.62 176 ALA A C 1
ATOM 1416 O O . ALA A 1 176 ? -7.148 -19.898 -12.423 1.00 56.62 176 ALA A O 1
ATOM 1417 N N . TYR A 1 177 ? -8.248 -18.475 -13.770 1.00 52.62 177 TYR A N 1
ATOM 1418 C CA . TYR A 1 177 ? -9.470 -18.333 -12.975 1.00 52.62 177 TYR A CA 1
ATOM 1419 C C . TYR A 1 177 ? -10.732 -18.926 -13.632 1.00 52.62 177 TYR A C 1
ATOM 1421 O O . TYR A 1 177 ? -11.790 -18.915 -13.014 1.00 52.62 177 TYR A O 1
ATOM 1429 N N . ASN A 1 178 ? -10.641 -19.445 -14.864 1.00 46.53 178 ASN A N 1
ATOM 1430 C CA . ASN A 1 178 ? -11.765 -20.091 -15.564 1.00 46.53 178 ASN A CA 1
ATOM 1431 C C . ASN A 1 178 ? -11.785 -21.627 -15.379 1.00 46.53 178 ASN A C 1
ATOM 1433 O O . ASN A 1 178 ? -12.362 -22.329 -16.210 1.00 46.53 178 ASN A O 1
ATOM 1437 N N . GLY A 1 179 ? -11.112 -22.146 -14.345 1.00 44.50 179 GLY A N 1
ATOM 1438 C CA . GLY A 1 179 ? -11.027 -23.577 -14.027 1.00 44.50 179 GLY A CA 1
ATOM 1439 C C . GLY A 1 179 ? -12.018 -24.005 -12.959 1.00 44.50 179 GLY A C 1
ATOM 1440 O O . GLY A 1 179 ? -12.001 -23.368 -11.884 1.00 44.50 179 GLY A O 1
#

Sequence (179 aa):
GTTAAVAHKMNRQYIGIEQLDYGENDSVTRLKNVVGKQKKGGLLEEYTDYDRSGISKSINWKGGGDFIYCELMKYNEAYMEKIQSAKSSEELVKFWKDIAKNSFLNWYVNPEIPEDAVDDFIEIGKTENGLDKQKKLLAELLNKNQLYMNLSEIDDADFNVSGEDKKLNRSFYGEAYNG